Protein AF-0000000079775066 (afdb_homodimer)

Foldseek 3Di:
DPDDDQDADADDDDDDDDDDPDPPVVDPPPPWDKFWDDAQADPVVVVVLVVQLVVLVVPDDDQSSSQVSSQVVCCVPPNHAKGKGKDQDDDDDDDADRHFWTWMDTVRMIMTIGGHDD/DPDDDQDFDDDDDDDDDYDDDDPPVVPPPPPWDKFWDDAQADPVVVVVLVVQLVVLVVPDDDQRSSQVSSQVVCCVPPNHAKGKGKDQDDDDDDDADRHFWTWMDTVRMIMTIGGHDD

Organism: Hymenolepis diminuta (NCBI:txid6216)

Nearest PDB structures (foldseek):
  7y8w-assembly1_B  TM=9.932E-01  e=4.288E-12  Caenorhabditis elegans
  4d07-assembly1_A-2  TM=9.871E-01  e=5.205E-12  Homo sapiens
  8glv-assembly1_AQ  TM=9.872E-01  e=1.775E-11  Chlamydomonas reinhardtii
  3rjs-assembly1_A-2  TM=9.670E-01  e=1.893E-11  Toxoplasma gondii
  7n9f-assembly1_s  TM=9.793E-01  e=5.318E-11  Saccharomyces cerevisiae

pLDDT: mean 80.39, std 27.41, range [22.17, 98.94]

Secondary structure (DSSP, 8-state):
------------------------S--------EEEEEEES-HHHHHHHHHHHHHHHHH-SSHHHHHHHHHHHHHHHH-S-EEEEEEEEEEEE----TTSEEEEEETTEEEEEEE---/--------------------------S------EEEEEEES-HHHHHHHHHHHHHHHHH-SSHHHHHHHHHHHHHHHH-S-EEEEEEEEEEEE----TTSEEEEEETTEEEEEEE---

Structure (mmCIF, N/CA/C/O backbone):
data_AF-0000000079775066-model_v1
#
loop_
_entity.id
_entity.type
_entity.pdbx_description
1 polymer 'Dynein light chain'
#
loop_
_atom_site.group_PDB
_atom_site.id
_atom_site.type_symbol
_atom_site.label_atom_id
_atom_site.label_alt_id
_atom_site.label_comp_id
_atom_site.label_asym_id
_atom_site.label_entity_id
_atom_site.label_seq_id
_atom_site.pdbx_PDB_ins_code
_atom_site.Cartn_x
_atom_site.Cartn_y
_atom_site.Cartn_z
_atom_site.occupancy
_atom_site.B_iso_or_equiv
_atom_site.auth_seq_id
_atom_site.auth_comp_id
_atom_site.auth_asym_id
_atom_site.auth_atom_id
_atom_site.pdbx_PDB_model_num
ATOM 1 N N . MET A 1 1 ? -14.477 -10.008 -17.922 1 24.36 1 MET A N 1
ATOM 2 C CA . MET A 1 1 ? -13.18 -9.531 -18.375 1 24.36 1 MET A CA 1
ATOM 3 C C . MET A 1 1 ? -12.758 -8.281 -17.609 1 24.36 1 MET A C 1
ATOM 5 O O . MET A 1 1 ? -13.273 -7.191 -17.875 1 24.36 1 MET A O 1
ATOM 9 N N . ASN A 1 2 ? -12.523 -8.375 -16.172 1 29.12 2 ASN A N 1
ATOM 10 C CA . ASN A 1 2 ? -12.422 -7.371 -15.125 1 29.12 2 ASN A CA 1
ATOM 11 C C . ASN A 1 2 ? -11.195 -6.484 -15.312 1 29.12 2 ASN A C 1
ATOM 13 O O . ASN A 1 2 ? -10.062 -6.969 -15.266 1 29.12 2 ASN A O 1
ATOM 17 N N . GLU A 1 3 ? -11.336 -5.27 -16.062 1 32.34 3 GLU A N 1
ATOM 18 C CA . GLU A 1 3 ? -10.305 -4.336 -16.5 1 32.34 3 GLU A CA 1
ATOM 19 C C . GLU A 1 3 ? -9.633 -3.652 -15.32 1 32.34 3 GLU A C 1
ATOM 21 O O . GLU A 1 3 ? -10.289 -2.998 -14.516 1 32.34 3 GLU A O 1
ATOM 26 N N . HIS A 1 4 ? -8.617 -4.273 -14.883 1 34.25 4 HIS A N 1
ATOM 27 C CA . HIS A 1 4 ? -7.781 -3.709 -13.828 1 34.25 4 HIS A CA 1
ATOM 28 C C . HIS A 1 4 ? -7.152 -2.389 -14.266 1 34.25 4 HIS A C 1
ATOM 30 O O . HIS A 1 4 ? -6.578 -2.301 -15.352 1 34.25 4 HIS A O 1
ATOM 36 N N . ARG A 1 5 ? -7.75 -1.229 -13.766 1 35.78 5 ARG A N 1
ATOM 37 C CA . ARG A 1 5 ? -7.289 0.092 -14.18 1 35.78 5 ARG A CA 1
ATOM 38 C C . ARG A 1 5 ? -6.051 0.51 -13.398 1 35.78 5 ARG A C 1
ATOM 40 O O . ARG A 1 5 ? -6.047 0.477 -12.164 1 35.78 5 ARG A O 1
ATOM 47 N N . SER A 1 6 ? -4.93 0.535 -14.141 1 36.06 6 SER A N 1
ATOM 48 C CA . SER A 1 6 ? -3.662 0.986 -13.578 1 36.06 6 SER A CA 1
ATOM 49 C C . SER A 1 6 ? -3.619 2.506 -13.469 1 36.06 6 SER A C 1
ATOM 51 O O . SER A 1 6 ? -4.039 3.215 -14.383 1 36.06 6 SER A O 1
ATOM 53 N N . VAL A 1 7 ? -3.789 3.182 -12.352 1 35.03 7 VAL A N 1
ATOM 54 C CA . VAL A 1 7 ? -3.795 4.637 -12.234 1 35.03 7 VAL A CA 1
ATOM 55 C C . VAL A 1 7 ? -2.404 5.129 -11.836 1 35.03 7 VAL A C 1
ATOM 57 O O . VAL A 1 7 ? -1.812 4.629 -10.875 1 35.03 7 VAL A O 1
ATOM 60 N N . SER A 1 8 ? -1.737 5.848 -12.93 1 26.2 8 SER A N 1
ATOM 61 C CA . SER A 1 8 ? -0.417 6.438 -12.727 1 26.2 8 SER A CA 1
ATOM 62 C C . SER A 1 8 ? -0.52 7.91 -12.344 1 26.2 8 SER A C 1
ATOM 64 O O . SER A 1 8 ? -1.351 8.641 -12.891 1 26.2 8 SER A O 1
ATOM 66 N N . VAL A 1 9 ? -0.081 8.578 -11.289 1 30.11 9 VAL A N 1
ATOM 67 C CA . VAL A 1 9 ? -0.136 9.992 -10.953 1 30.11 9 VAL A CA 1
ATOM 68 C C . VAL A 1 9 ? 1.242 10.625 -11.141 1 30.11 9 VAL A C 1
ATOM 70 O O . VAL A 1 9 ? 2.217 10.195 -10.516 1 30.11 9 VAL A O 1
ATOM 73 N N . GLY A 1 10 ? 1.743 11.43 -12.641 1 22.8 10 GLY A N 1
ATOM 74 C CA . GLY A 1 10 ? 3.084 11.844 -13.023 1 22.8 10 GLY A CA 1
ATOM 75 C C . GLY A 1 10 ? 3.332 13.328 -12.82 1 22.8 10 GLY A C 1
ATOM 76 O O . GLY A 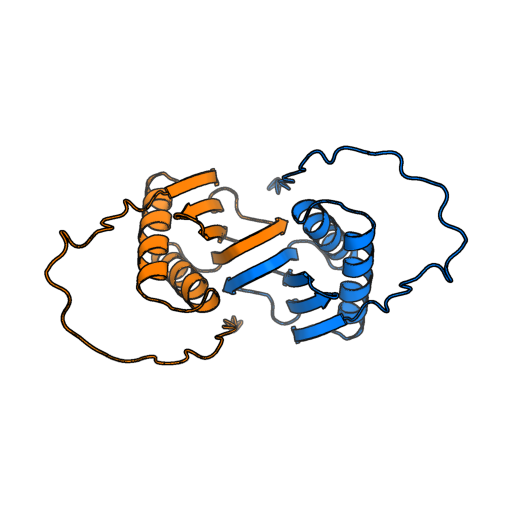1 10 ? 2.559 14.156 -13.297 1 22.8 10 GLY A O 1
ATOM 77 N N . SER A 1 11 ? 4.203 14.016 -11.906 1 23.97 11 SER A N 1
ATOM 78 C CA . SER A 1 11 ? 4.5 15.43 -11.734 1 23.97 11 SER A CA 1
ATOM 79 C C . SER A 1 11 ? 5.633 15.883 -12.648 1 23.97 11 SER A C 1
ATOM 81 O O . SER A 1 11 ? 6.488 15.078 -13.023 1 23.97 11 SER A O 1
ATOM 83 N N . HIS A 1 12 ? 5.559 17.156 -13.336 1 24.98 12 HIS A N 1
ATOM 84 C CA . HIS A 1 12 ? 6.289 17.766 -14.438 1 24.98 12 HIS A CA 1
ATOM 85 C C . HIS A 1 12 ? 7.574 18.422 -13.953 1 24.98 12 HIS A C 1
ATOM 87 O O . HIS A 1 12 ? 7.535 19.344 -13.133 1 24.98 12 HIS A O 1
ATOM 93 N N . GLU A 1 13 ? 8.836 17.781 -14.039 1 26.48 13 GLU A N 1
ATOM 94 C CA . GLU A 1 13 ? 10.062 18.375 -13.516 1 26.48 13 GLU A CA 1
ATOM 95 C C . GLU A 1 13 ? 10.758 19.219 -14.57 1 26.48 13 GLU A C 1
ATOM 97 O O . GLU A 1 13 ? 10.867 18.812 -15.734 1 26.48 13 GLU A O 1
ATOM 102 N N . HIS A 1 14 ? 11.109 20.5 -14.32 1 28.86 14 HIS A N 1
ATOM 103 C CA . HIS A 1 14 ? 11.75 21.594 -15.039 1 28.86 14 HIS A CA 1
AT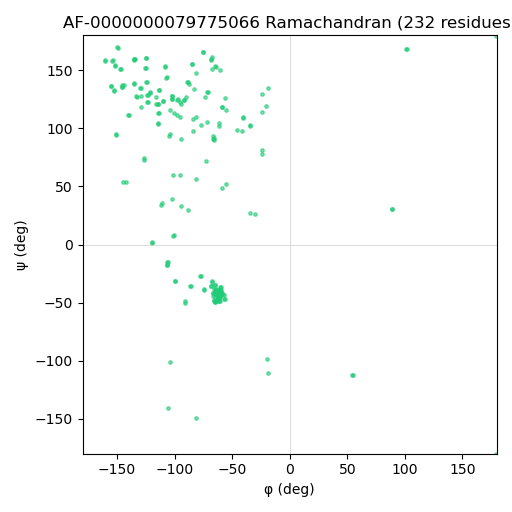OM 104 C C . HIS A 1 14 ? 13.25 21.359 -15.195 1 28.86 14 HIS A C 1
ATOM 106 O O . HIS A 1 14 ? 13.93 21 -14.227 1 28.86 14 HIS A O 1
ATOM 112 N N . THR A 1 15 ? 13.938 21.422 -16.547 1 26.91 15 THR A N 1
ATOM 113 C CA . THR A 1 15 ? 15.188 20.859 -17.047 1 26.91 15 THR A CA 1
ATOM 114 C C . THR A 1 15 ? 16.312 21.875 -16.938 1 26.91 15 THR A C 1
ATOM 116 O O . THR A 1 15 ? 16.406 22.812 -17.75 1 26.91 15 THR A O 1
ATOM 119 N N . GLU A 1 16 ? 16.797 22.469 -15.883 1 30.7 16 GLU A N 1
ATOM 120 C CA . GLU A 1 16 ? 17.828 23.516 -16 1 30.7 16 GLU A CA 1
ATOM 121 C C . GLU A 1 16 ? 19.172 22.922 -16.406 1 30.7 16 GLU A C 1
ATOM 123 O O . GLU A 1 16 ? 19.516 21.812 -15.992 1 30.7 16 GLU A O 1
ATOM 128 N N . GLY A 1 17 ? 20 23.422 -17.469 1 29.56 17 GLY A N 1
ATOM 129 C CA . GLY A 1 17 ? 21.125 22.969 -18.281 1 29.56 17 GLY A CA 1
ATOM 130 C C . GLY A 1 17 ? 22.469 23.125 -17.578 1 29.56 17 GLY A C 1
ATOM 131 O O . GLY A 1 17 ? 23.312 23.906 -18.016 1 29.56 17 GLY A O 1
ATOM 132 N N . SER A 1 18 ? 22.922 22.672 -16.422 1 32.59 18 SER A N 1
ATOM 133 C CA . SER A 1 18 ? 24.125 23.094 -15.703 1 32.59 18 SER A CA 1
ATOM 134 C C . SER A 1 18 ? 25.375 22.688 -16.453 1 32.59 18 SER A C 1
ATOM 136 O O . SER A 1 18 ? 25.359 21.75 -17.25 1 32.59 18 SER A O 1
ATOM 138 N N . ARG A 1 19 ? 26.719 23.406 -16.094 1 38.06 19 ARG A N 1
ATOM 139 C CA . ARG A 1 19 ? 28.109 23.734 -16.391 1 38.06 19 ARG A CA 1
ATOM 140 C C . ARG A 1 19 ? 28.953 22.453 -16.453 1 38.06 19 ARG A C 1
ATOM 142 O O . ARG A 1 19 ? 28.656 21.469 -15.797 1 38.06 19 ARG A O 1
ATOM 149 N N . PRO A 1 20 ? 30.078 22.406 -17.281 1 37.09 20 PRO A N 1
ATOM 150 C CA . PRO A 1 20 ? 30.797 21.156 -17.594 1 37.09 20 PRO A CA 1
ATOM 151 C C . PRO A 1 20 ? 31.594 20.641 -16.406 1 37.09 20 PRO A C 1
ATOM 153 O O . PRO A 1 20 ? 32.469 21.344 -15.875 1 37.09 20 PRO A O 1
ATOM 156 N N . ILE A 1 21 ? 31.297 20.078 -15.242 1 37.75 21 ILE A N 1
ATOM 157 C CA . ILE A 1 21 ? 32.125 19.719 -14.102 1 37.75 21 ILE A CA 1
ATOM 158 C C . ILE A 1 21 ? 33.281 18.797 -14.555 1 37.75 21 ILE A C 1
ATOM 160 O O . ILE A 1 21 ? 33.125 18.094 -15.555 1 37.75 21 ILE A O 1
ATOM 164 N N . LEU A 1 22 ? 34.75 19.203 -14.469 1 44.88 22 LEU A N 1
ATOM 165 C CA . LEU A 1 22 ? 35.969 18.391 -14.406 1 44.88 22 LEU A CA 1
ATOM 166 C C . LEU A 1 22 ? 35.656 16.969 -13.977 1 44.88 22 LEU A C 1
ATOM 168 O O . LEU A 1 22 ? 34.719 16.75 -13.195 1 44.88 22 LEU A O 1
ATOM 172 N N . PRO A 1 23 ? 36.219 16.047 -14.641 1 37.97 23 PRO A N 1
ATOM 173 C CA . PRO A 1 23 ? 35.625 14.766 -14.227 1 37.97 23 PRO A CA 1
ATOM 174 C C . PRO A 1 23 ? 35.781 14.5 -12.727 1 37.97 23 PRO A C 1
ATOM 176 O O . PRO A 1 23 ? 36.906 14.484 -12.211 1 37.97 23 PRO A O 1
ATOM 179 N N . ILE A 1 24 ? 35.5 15.367 -11.703 1 42.25 24 ILE A N 1
ATOM 180 C CA . ILE A 1 24 ? 35.625 14.906 -10.32 1 42.25 24 ILE A CA 1
ATOM 181 C C . ILE A 1 24 ? 35.562 13.383 -10.281 1 42.25 24 ILE A C 1
ATOM 183 O O . ILE A 1 24 ? 34.906 12.758 -11.102 1 42.25 24 ILE A O 1
ATOM 187 N N . PRO A 1 25 ? 36.719 12.641 -9.758 1 43 25 PRO A N 1
ATOM 188 C CA . PRO A 1 25 ? 36.219 11.266 -9.758 1 43 25 PRO A CA 1
ATOM 189 C C . PRO A 1 25 ? 34.688 11.18 -9.695 1 43 25 PRO A C 1
ATOM 191 O O . PRO A 1 25 ? 34.062 11.93 -8.945 1 43 25 PRO A O 1
ATOM 194 N N . GLY A 1 26 ? 34.156 11.32 -10.672 1 39.44 26 GLY A N 1
ATOM 195 C CA . GLY A 1 26 ? 32.719 11.648 -10.625 1 39.44 26 GLY 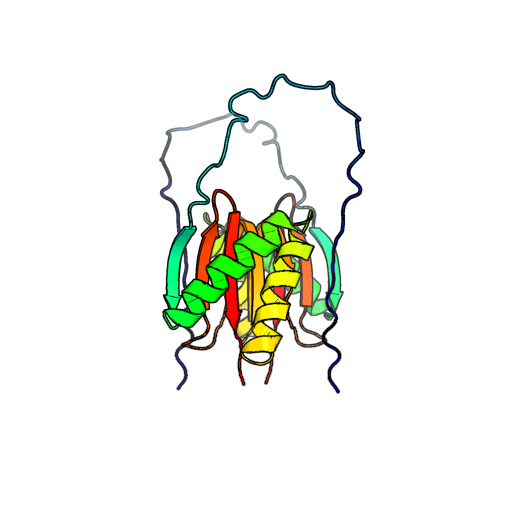A CA 1
ATOM 196 C C . GLY A 1 26 ? 32 10.977 -9.477 1 39.44 26 GLY A C 1
ATOM 197 O O . GLY A 1 26 ? 32.312 9.836 -9.125 1 39.44 26 GLY A O 1
ATOM 198 N N . PRO A 1 27 ? 31.75 11.672 -8.484 1 43.16 27 PRO A N 1
ATOM 199 C CA . PRO A 1 27 ? 31.484 11.062 -7.176 1 43.16 27 PRO A CA 1
ATOM 200 C C . PRO A 1 27 ? 31.109 9.586 -7.281 1 43.16 27 PRO A C 1
ATOM 202 O O . PRO A 1 27 ? 31.766 8.734 -6.684 1 43.16 27 PRO A O 1
ATOM 205 N N . GLU A 1 28 ? 29.656 9.125 -6.957 1 42.81 28 GLU A N 1
ATOM 206 C CA . GLU A 1 28 ? 28.812 8.289 -6.109 1 42.81 28 GLU A CA 1
ATOM 207 C C . GLU A 1 28 ? 28.531 6.938 -6.766 1 42.81 28 GLU A C 1
ATOM 209 O O . GLU A 1 28 ? 27.672 6.828 -7.633 1 42.81 28 GLU A O 1
ATOM 214 N N . ASP A 1 29 ? 29.234 6.434 -7.406 1 48.5 29 ASP A N 1
ATOM 215 C CA . ASP A 1 29 ? 28.922 5.016 -7.582 1 48.5 29 ASP A CA 1
ATOM 216 C C . ASP A 1 29 ? 28.234 4.449 -6.344 1 48.5 29 ASP A C 1
ATOM 218 O O . ASP A 1 29 ? 28.875 3.795 -5.516 1 48.5 29 ASP A O 1
ATOM 222 N N . ARG A 1 30 ? 27.609 5.23 -5.641 1 58.25 30 ARG A N 1
ATOM 223 C CA . ARG A 1 30 ? 26.984 4.859 -4.371 1 58.25 30 ARG A CA 1
ATOM 224 C C . ARG A 1 30 ? 26.312 3.5 -4.465 1 58.25 30 ARG A C 1
ATOM 226 O O . ARG A 1 30 ? 25.484 3.271 -5.363 1 58.25 30 ARG A O 1
ATOM 233 N N . GLU A 1 31 ? 27 2.502 -4.016 1 81.06 31 GLU A N 1
ATOM 234 C CA . GLU A 1 31 ? 26.422 1.166 -3.881 1 81.06 31 GLU A CA 1
ATOM 235 C C . GLU A 1 31 ? 25 1.229 -3.342 1 81.06 31 GLU A C 1
ATOM 237 O O . GLU A 1 31 ? 24.75 1.838 -2.299 1 81.06 31 GLU A O 1
ATOM 242 N N . ILE A 1 32 ? 24.188 0.894 -4.316 1 86.94 32 ILE A N 1
ATOM 243 C CA . ILE A 1 32 ? 22.797 0.781 -3.9 1 86.94 32 ILE A CA 1
ATOM 244 C C . ILE A 1 32 ? 22.672 -0.259 -2.789 1 86.94 32 ILE A C 1
ATOM 246 O O . ILE A 1 32 ? 23.188 -1.377 -2.918 1 86.94 32 ILE A O 1
ATOM 250 N N . ARG A 1 33 ? 22.234 0.189 -1.661 1 93.81 33 ARG A N 1
ATOM 251 C CA . ARG A 1 33 ? 22.016 -0.73 -0.547 1 93.81 33 ARG A CA 1
ATOM 252 C C . ARG A 1 33 ? 20.578 -1.258 -0.536 1 93.81 33 ARG A C 1
ATOM 254 O O . ARG A 1 33 ? 19.625 -0.481 -0.614 1 93.81 33 ARG A O 1
ATOM 261 N N . VAL A 1 34 ? 20.484 -2.619 -0.549 1 95.5 34 VAL A N 1
ATOM 262 C CA . VAL A 1 34 ? 19.188 -3.275 -0.44 1 95.5 34 VAL A CA 1
ATOM 263 C C . VAL A 1 34 ? 19.078 -3.967 0.916 1 95.5 34 VAL A C 1
ATOM 265 O O . VAL A 1 34 ? 19.953 -4.73 1.308 1 95.5 34 VAL A O 1
ATOM 268 N N . THR A 1 35 ? 18.047 -3.641 1.699 1 97.31 35 THR A N 1
ATOM 269 C CA . THR A 1 35 ? 17.797 -4.25 3 1 97.31 35 THR A CA 1
ATOM 270 C C . THR A 1 35 ? 16.391 -4.867 3.049 1 97.31 35 THR A C 1
ATOM 272 O O . THR A 1 35 ? 15.398 -4.188 2.781 1 97.31 35 THR A O 1
ATOM 275 N N . VAL A 1 36 ? 16.328 -6.098 3.441 1 97 36 VAL A N 1
ATOM 276 C CA . VAL A 1 36 ? 15.047 -6.785 3.543 1 97 36 VAL A CA 1
ATOM 277 C C . VAL A 1 36 ? 14.547 -6.746 4.988 1 97 36 VAL A C 1
ATOM 279 O O . VAL A 1 36 ? 15.273 -7.125 5.91 1 97 36 VAL A O 1
ATOM 282 N N . LYS A 1 37 ? 13.375 -6.258 5.164 1 96.25 37 LYS A N 1
ATOM 283 C CA . LYS A 1 37 ? 12.789 -6.176 6.5 1 96.25 37 LYS A CA 1
ATOM 284 C C . LYS A 1 37 ? 11.977 -7.43 6.824 1 96.25 37 LYS A C 1
ATOM 286 O O . LYS A 1 37 ? 12.07 -7.965 7.93 1 96.25 37 LYS A O 1
ATOM 291 N N . CYS A 1 38 ? 11.086 -7.828 5.938 1 92.75 38 CYS A N 1
ATOM 292 C CA . CYS A 1 38 ? 10.242 -9.008 6.074 1 92.75 38 CYS A CA 1
ATOM 293 C C . CYS A 1 38 ? 10.023 -9.68 4.727 1 92.75 38 CYS A C 1
ATOM 295 O O . CYS A 1 38 ? 9.828 -9.008 3.713 1 92.75 38 CYS A O 1
ATOM 297 N N . VAL A 1 39 ? 10.117 -11.086 4.824 1 94.62 39 VAL A N 1
ATOM 298 C CA . VAL A 1 39 ? 10.031 -11.742 3.523 1 94.62 39 VAL A CA 1
ATOM 299 C C . VAL A 1 39 ? 9.461 -13.148 3.689 1 94.62 39 VAL A C 1
ATOM 301 O O . VAL A 1 39 ? 9.781 -13.844 4.66 1 94.62 39 VAL A O 1
ATOM 304 N N . ARG A 1 40 ? 8.461 -13.445 2.803 1 95.06 40 ARG A N 1
ATOM 305 C CA . ARG A 1 40 ? 8 -14.797 2.502 1 95.06 40 ARG A CA 1
ATOM 306 C C . ARG A 1 40 ? 8.023 -15.062 1.001 1 95.06 40 ARG A C 1
ATOM 308 O O . ARG A 1 40 ? 6.977 -15.062 0.348 1 95.06 40 ARG A O 1
ATOM 315 N N . MET A 1 41 ? 9.211 -15.219 0.498 1 95.5 41 MET A N 1
ATOM 316 C CA . MET A 1 41 ? 9.453 -15.43 -0.927 1 95.5 41 MET A CA 1
ATOM 317 C C . MET A 1 41 ? 10.742 -16.203 -1.149 1 95.5 41 MET A C 1
ATOM 319 O O . MET A 1 41 ? 11.594 -16.281 -0.259 1 95.5 41 MET A O 1
ATOM 323 N N . SER A 1 42 ? 10.898 -16.859 -2.318 1 96.06 42 SER A N 1
ATOM 324 C CA . SER A 1 42 ? 12.125 -17.578 -2.658 1 96.06 42 SER A CA 1
ATOM 325 C C . SER A 1 42 ? 13.281 -16.609 -2.875 1 96.06 42 SER A C 1
ATOM 327 O O . SER A 1 42 ? 13.07 -15.438 -3.162 1 96.06 42 SER A O 1
ATOM 329 N N . GLU A 1 43 ? 14.516 -17.188 -2.754 1 96.06 43 GLU A N 1
ATOM 330 C CA . GLU A 1 43 ? 15.719 -16.375 -2.969 1 96.06 43 GLU A CA 1
ATOM 331 C C . GLU A 1 43 ? 15.742 -15.797 -4.383 1 96.06 43 GLU A C 1
ATOM 333 O O . GLU A 1 43 ? 16.203 -14.672 -4.59 1 96.06 43 GLU A O 1
ATOM 338 N N . GLU A 1 44 ? 15.328 -16.562 -5.258 1 96.88 44 GLU A N 1
ATOM 339 C CA . GLU A 1 44 ? 15.273 -16.094 -6.637 1 96.88 44 GLU A CA 1
ATOM 340 C C . GLU A 1 44 ? 14.328 -14.906 -6.777 1 96.88 44 GLU A C 1
ATOM 342 O O . GLU A 1 44 ? 14.664 -13.922 -7.441 1 96.88 44 GLU A O 1
ATOM 347 N N . MET A 1 45 ? 13.18 -15 -6.184 1 97.25 45 MET A N 1
ATOM 348 C CA . MET A 1 45 ? 12.188 -13.93 -6.246 1 97.25 45 MET A CA 1
ATOM 349 C C . MET A 1 45 ? 12.695 -12.672 -5.539 1 97.25 45 MET A C 1
ATOM 351 O O . MET A 1 45 ? 12.445 -11.555 -5.988 1 97.25 45 MET A O 1
ATOM 355 N N . ILE A 1 46 ? 13.438 -12.875 -4.488 1 97.81 46 ILE A N 1
ATOM 356 C CA . ILE A 1 46 ? 14.008 -11.766 -3.736 1 97.81 46 ILE A CA 1
ATOM 357 C C . ILE A 1 46 ? 15.008 -11.008 -4.613 1 97.81 46 ILE A C 1
ATOM 359 O O . ILE A 1 46 ? 14.953 -9.773 -4.695 1 97.81 46 ILE A O 1
ATOM 363 N N . SER A 1 47 ? 15.867 -11.742 -5.234 1 97.62 47 SER A N 1
ATOM 364 C CA . SER A 1 47 ? 16.859 -11.133 -6.117 1 97.62 47 SER A CA 1
ATOM 365 C C . SER A 1 47 ? 16.188 -10.367 -7.254 1 97.62 47 SER A C 1
ATOM 367 O O . SER A 1 47 ? 16.609 -9.266 -7.598 1 97.62 47 SER A O 1
ATOM 369 N N . TYR A 1 48 ? 15.141 -11 -7.75 1 98.31 48 TYR A N 1
ATOM 370 C CA . TYR A 1 48 ? 14.398 -10.352 -8.828 1 98.31 48 TYR A CA 1
ATOM 371 C C . TYR 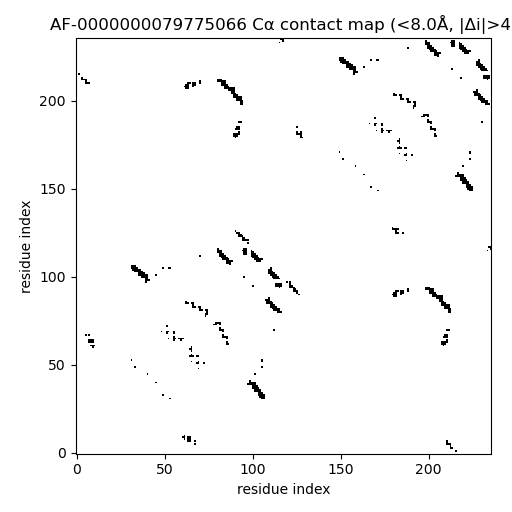A 1 48 ? 13.742 -9.07 -8.344 1 98.31 48 TYR A C 1
ATOM 373 O O . TYR A 1 48 ? 13.734 -8.062 -9.055 1 98.31 48 TYR A O 1
ATOM 381 N N . ALA A 1 49 ? 13.148 -9.062 -7.133 1 98.69 49 ALA A N 1
ATOM 382 C CA . ALA A 1 49 ? 12.531 -7.871 -6.551 1 98.69 49 ALA A CA 1
ATOM 383 C C . ALA A 1 49 ? 13.547 -6.746 -6.391 1 98.69 49 ALA A C 1
ATOM 385 O O . ALA A 1 49 ? 13.266 -5.594 -6.734 1 98.69 49 ALA A O 1
ATOM 386 N N . ALA A 1 50 ? 14.719 -7.078 -5.934 1 98.31 50 ALA A N 1
ATOM 387 C CA . ALA A 1 50 ? 15.773 -6.094 -5.703 1 98.31 50 ALA A CA 1
ATOM 388 C C . ALA A 1 50 ? 16.234 -5.461 -7.012 1 98.31 50 ALA A C 1
ATOM 390 O O . ALA A 1 50 ? 16.297 -4.238 -7.129 1 98.31 50 ALA A O 1
ATOM 391 N N . VAL A 1 51 ? 16.469 -6.297 -7.953 1 98 51 VAL A N 1
ATOM 392 C CA . VAL A 1 51 ? 16.984 -5.82 -9.234 1 98 51 VAL A CA 1
ATOM 393 C C . VAL A 1 51 ? 15.922 -4.973 -9.93 1 98 51 VAL A C 1
ATOM 395 O O . VAL A 1 51 ? 16.219 -3.91 -10.477 1 98 51 VAL A O 1
ATOM 398 N N . THR A 1 52 ? 14.711 -5.449 -9.914 1 98.56 52 THR A N 1
ATOM 399 C CA . THR A 1 52 ? 13.617 -4.738 -10.562 1 98.56 52 THR A CA 1
ATOM 400 C C . THR A 1 52 ? 13.375 -3.393 -9.891 1 98.56 52 THR A C 1
ATOM 402 O O . THR A 1 52 ? 13.109 -2.395 -10.562 1 98.56 52 THR A O 1
ATOM 405 N N . ALA A 1 53 ? 13.438 -3.354 -8.586 1 98.75 53 ALA A N 1
ATOM 406 C CA . ALA A 1 53 ? 13.258 -2.109 -7.844 1 98.75 53 ALA A CA 1
ATOM 407 C C . ALA A 1 53 ? 14.359 -1.104 -8.18 1 98.75 53 ALA A C 1
ATOM 409 O O . ALA A 1 53 ? 14.086 0.082 -8.375 1 98.75 53 ALA A O 1
ATOM 410 N N . GLU A 1 54 ? 15.57 -1.571 -8.266 1 98.12 54 GLU A N 1
ATOM 411 C CA . GLU A 1 54 ? 16.688 -0.699 -8.625 1 98.12 54 GLU A CA 1
ATOM 412 C C . GLU A 1 54 ? 16.5 -0.115 -10.023 1 98.12 54 GLU A C 1
ATOM 414 O O . GLU A 1 54 ? 16.719 1.078 -10.234 1 98.12 54 GLU A O 1
ATOM 419 N N . GLN A 1 55 ? 16.125 -1.003 -10.891 1 98.31 55 GLN A N 1
ATOM 420 C CA . GLN A 1 55 ? 15.844 -0.56 -12.258 1 98.31 55 GLN A CA 1
ATOM 421 C C . GLN A 1 55 ? 14.719 0.467 -12.289 1 98.31 55 GLN A C 1
ATOM 423 O O . GLN A 1 55 ? 14.805 1.473 -12.992 1 98.31 55 GLN A O 1
ATOM 428 N N . ALA A 1 56 ? 13.68 0.2 -11.562 1 98.69 56 ALA A N 1
ATOM 429 C CA . ALA A 1 56 ? 12.516 1.084 -11.531 1 98.69 56 ALA A CA 1
ATOM 430 C C . ALA A 1 56 ? 12.898 2.479 -11.047 1 98.69 56 ALA A C 1
ATOM 432 O O . ALA A 1 56 ? 12.445 3.482 -11.602 1 98.69 56 ALA A O 1
ATOM 433 N N . LEU A 1 57 ? 13.727 2.529 -10.016 1 97.75 57 LEU A N 1
ATOM 434 C CA . LEU A 1 57 ? 14.133 3.805 -9.438 1 97.75 57 LEU A CA 1
ATOM 435 C C . LEU A 1 57 ? 15 4.59 -10.414 1 97.75 57 LEU A C 1
ATOM 437 O O . LEU A 1 57 ? 14.961 5.824 -10.43 1 97.75 57 LEU A O 1
ATOM 441 N N . LYS A 1 58 ? 15.766 3.883 -11.227 1 96.31 58 LYS A N 1
ATOM 442 C CA . LYS A 1 58 ? 16.656 4.52 -12.188 1 96.31 58 LYS A CA 1
ATOM 443 C C . LYS A 1 58 ? 15.883 5.039 -13.398 1 96.31 58 LYS A C 1
ATOM 445 O O . LYS A 1 58 ? 16.25 6.066 -13.977 1 96.31 58 LYS A O 1
ATOM 450 N N . GLN A 1 59 ? 14.805 4.414 -13.664 1 97.94 59 GLN A N 1
ATOM 451 C CA . GLN A 1 59 ? 14.164 4.641 -14.953 1 97.94 59 GLN A CA 1
ATOM 452 C C . GLN A 1 59 ? 12.914 5.5 -14.805 1 97.94 59 GLN A C 1
ATOM 454 O O . GLN A 1 59 ? 12.367 6 -15.797 1 97.94 59 GLN A O 1
ATOM 459 N N . ASN A 1 60 ? 12.391 5.672 -13.617 1 97.94 60 ASN A N 1
ATOM 460 C CA . ASN A 1 60 ? 11.117 6.359 -13.438 1 97.94 60 ASN A CA 1
ATOM 461 C C . ASN A 1 60 ? 11.242 7.523 -12.461 1 97.94 60 ASN A C 1
ATOM 463 O O . ASN A 1 60 ? 12 7.445 -11.484 1 97.94 60 ASN A O 1
ATOM 467 N N . ALA A 1 61 ? 10.383 8.516 -12.656 1 96.19 61 ALA A N 1
ATOM 468 C CA . ALA A 1 61 ? 10.516 9.758 -11.898 1 96.19 61 ALA A CA 1
ATOM 469 C C . ALA A 1 61 ? 9.539 9.789 -10.727 1 96.19 61 ALA A C 1
ATOM 471 O O . ALA A 1 61 ? 9.766 10.492 -9.734 1 96.19 61 ALA A O 1
ATOM 472 N N . THR A 1 62 ? 8.43 9.188 -10.852 1 97.69 62 THR A N 1
ATOM 473 C CA . THR A 1 62 ? 7.426 9.266 -9.797 1 97.69 62 THR A CA 1
ATOM 474 C C . THR A 1 62 ? 7.305 7.934 -9.062 1 97.69 62 THR A C 1
ATOM 476 O O . THR A 1 62 ? 7.562 6.875 -9.641 1 97.69 62 THR A O 1
ATOM 479 N N . ARG A 1 63 ? 6.891 8.008 -7.84 1 98 63 ARG A N 1
ATOM 480 C CA . ARG A 1 63 ? 6.688 6.812 -7.027 1 98 63 ARG A CA 1
ATOM 481 C C . ARG A 1 63 ? 5.645 5.895 -7.66 1 98 63 ARG A C 1
ATOM 483 O O . ARG A 1 63 ? 5.793 4.672 -7.637 1 98 63 ARG A O 1
ATOM 490 N N . LYS A 1 64 ? 4.688 6.477 -8.219 1 98.12 64 LYS A N 1
ATOM 491 C CA . LYS A 1 64 ? 3.654 5.695 -8.891 1 98.12 64 LYS A CA 1
ATOM 492 C C . LYS A 1 64 ? 4.238 4.898 -10.055 1 98.12 64 LYS A C 1
ATOM 494 O O . LYS A 1 64 ? 3.932 3.717 -10.219 1 98.12 64 LYS A O 1
ATOM 499 N N . ASP A 1 65 ? 5.031 5.473 -10.836 1 98.69 65 ASP A N 1
ATOM 500 C CA . ASP A 1 65 ? 5.625 4.801 -11.984 1 98.69 65 ASP A CA 1
ATOM 501 C C . ASP A 1 65 ? 6.617 3.727 -11.539 1 98.69 65 ASP A C 1
ATOM 503 O O . ASP A 1 65 ? 6.738 2.684 -12.188 1 98.69 65 ASP A O 1
ATOM 507 N N . VAL A 1 66 ? 7.289 4.02 -10.484 1 98.81 66 VAL A N 1
ATOM 508 C CA . VAL A 1 66 ? 8.195 3.027 -9.922 1 98.81 66 VAL A CA 1
ATOM 509 C C . VAL A 1 66 ? 7.398 1.802 -9.469 1 98.81 66 VAL A C 1
ATOM 511 O O . VAL A 1 66 ? 7.734 0.672 -9.836 1 98.81 66 VAL A O 1
ATOM 514 N N . ALA A 1 67 ? 6.355 2.047 -8.758 1 98.94 67 ALA A N 1
ATOM 515 C CA . ALA A 1 67 ? 5.496 0.956 -8.305 1 98.94 67 ALA A CA 1
ATOM 516 C C . ALA A 1 67 ? 4.914 0.186 -9.484 1 98.94 67 ALA A C 1
ATOM 518 O O . ALA A 1 67 ? 4.859 -1.046 -9.469 1 98.94 67 ALA A O 1
ATOM 519 N N . ALA A 1 68 ? 4.559 0.908 -10.508 1 98.88 68 ALA A N 1
ATOM 520 C CA . ALA A 1 68 ? 3.975 0.289 -11.695 1 98.88 68 ALA A CA 1
ATOM 521 C C . ALA A 1 68 ? 4.977 -0.632 -12.383 1 98.88 68 ALA A C 1
ATOM 523 O O . ALA A 1 68 ? 4.633 -1.747 -12.781 1 98.88 68 ALA A O 1
ATOM 524 N N . PHE A 1 69 ? 6.125 -0.18 -12.461 1 98.88 69 PHE A N 1
ATOM 525 C CA . PHE A 1 69 ? 7.172 -0.944 -13.133 1 98.88 69 PHE A CA 1
ATOM 526 C C . PHE A 1 69 ? 7.406 -2.271 -12.422 1 98.88 69 PHE A C 1
ATOM 528 O O . PHE A 1 69 ? 7.406 -3.33 -13.055 1 98.88 69 PHE A O 1
ATOM 535 N N . VAL A 1 70 ? 7.543 -2.18 -11.109 1 98.88 70 VAL A N 1
ATOM 536 C CA . VAL A 1 70 ? 7.812 -3.379 -10.32 1 98.88 70 VAL A CA 1
ATOM 537 C C . VAL A 1 70 ? 6.621 -4.328 -10.406 1 98.88 70 VAL A C 1
ATOM 539 O O . VAL A 1 70 ? 6.785 -5.523 -10.664 1 98.88 70 VAL A O 1
ATOM 542 N N . LYS A 1 71 ? 5.492 -3.795 -10.18 1 98.69 71 LYS A N 1
ATOM 543 C CA . LYS A 1 71 ? 4.273 -4.598 -10.195 1 98.69 71 LYS A CA 1
ATOM 544 C C . LYS A 1 71 ? 4.105 -5.312 -11.531 1 98.69 71 LYS A C 1
ATOM 546 O O . LYS A 1 71 ? 3.795 -6.508 -11.57 1 98.69 71 LYS A O 1
ATOM 551 N N . LYS A 1 72 ? 4.266 -4.664 -12.641 1 98.56 72 LYS A N 1
ATOM 552 C CA . LYS A 1 72 ? 4.078 -5.219 -13.977 1 98.56 72 LYS A CA 1
ATOM 553 C C . LYS A 1 72 ? 5.105 -6.309 -14.273 1 98.56 72 LYS A C 1
ATOM 555 O O . LYS A 1 72 ? 4.777 -7.336 -14.867 1 98.56 72 LYS A O 1
ATOM 560 N N . ARG A 1 73 ? 6.309 -6.098 -13.844 1 98.75 73 ARG A N 1
ATOM 561 C CA . ARG A 1 73 ? 7.344 -7.109 -14.039 1 98.75 73 ARG A CA 1
ATOM 562 C C . ARG A 1 73 ? 7.004 -8.391 -13.281 1 98.75 73 ARG A C 1
ATOM 564 O O . ARG A 1 73 ? 7.223 -9.492 -13.797 1 98.75 73 ARG A O 1
ATOM 571 N N . PHE A 1 74 ? 6.469 -8.227 -12.148 1 98.31 74 PHE A N 1
ATOM 572 C CA . PHE A 1 74 ? 6.113 -9.406 -11.367 1 98.31 74 PHE A CA 1
ATOM 573 C C . PHE A 1 74 ? 4.871 -10.078 -11.938 1 98.31 74 PHE A C 1
ATOM 575 O O . PHE A 1 74 ? 4.789 -11.305 -11.984 1 98.31 74 PHE A O 1
ATOM 582 N N . ASP A 1 75 ? 3.982 -9.297 -12.359 1 97.31 75 ASP A N 1
ATOM 583 C CA . ASP A 1 75 ? 2.832 -9.891 -13.039 1 97.31 75 ASP A CA 1
ATOM 584 C C . ASP A 1 75 ? 3.271 -10.703 -14.25 1 97.31 75 ASP A C 1
ATOM 586 O O . ASP A 1 75 ? 2.75 -11.797 -14.492 1 97.31 75 ASP A O 1
ATOM 590 N N . GLU A 1 76 ? 4.141 -10.172 -14.938 1 98.25 76 GLU A N 1
ATOM 591 C CA . GLU A 1 76 ? 4.602 -10.82 -16.156 1 98.25 76 GLU A CA 1
ATOM 592 C C . GLU A 1 76 ? 5.348 -12.117 -15.859 1 98.25 76 GLU A C 1
ATOM 594 O O . GLU A 1 76 ? 5.141 -13.125 -16.531 1 98.25 76 GLU A O 1
ATOM 599 N N . LYS A 1 77 ? 6.125 -12.07 -14.891 1 97.75 77 LYS A N 1
ATOM 600 C CA . LYS A 1 77 ? 7.012 -13.203 -14.633 1 97.75 77 LYS A CA 1
ATOM 601 C C . LYS A 1 77 ? 6.312 -14.266 -13.789 1 97.75 77 LYS A C 1
ATOM 603 O O . LYS A 1 77 ? 6.527 -15.469 -13.992 1 97.75 77 LYS A O 1
ATOM 608 N N . TYR A 1 78 ? 5.469 -13.867 -12.859 1 96 78 TYR A N 1
ATOM 609 C CA . TYR A 1 78 ? 4.98 -14.828 -11.883 1 96 78 TYR A CA 1
ATOM 610 C C . TYR A 1 78 ? 3.461 -14.953 -11.945 1 96 78 TYR A C 1
ATOM 612 O O . TYR A 1 78 ? 2.857 -15.695 -11.172 1 96 78 TYR A O 1
ATOM 620 N N . GLY A 1 79 ? 2.807 -14.258 -12.812 1 95 79 GLY A N 1
ATOM 621 C CA . GLY A 1 79 ? 1.357 -14.273 -12.93 1 95 79 GLY A CA 1
ATOM 622 C C . GLY A 1 79 ? 0.696 -13.062 -12.297 1 95 79 GLY A C 1
ATOM 623 O O . GLY A 1 79 ? 1.331 -12.328 -11.539 1 95 79 GLY A O 1
ATOM 624 N N . PRO A 1 80 ? -0.558 -12.812 -12.516 1 94.12 80 PRO A N 1
ATOM 625 C CA . PRO A 1 80 ? -1.235 -11.562 -12.141 1 94.12 80 PRO A CA 1
ATOM 626 C C . PRO A 1 80 ? -1.522 -11.477 -10.648 1 94.12 80 PRO A C 1
ATOM 628 O O . PRO A 1 80 ? -1.416 -12.477 -9.93 1 94.12 80 PRO A O 1
ATOM 631 N N . LEU A 1 81 ? -1.877 -10.219 -10.164 1 95.38 81 LEU A N 1
ATOM 632 C CA . LEU A 1 81 ? -2.389 -9.898 -8.836 1 95.38 81 LEU A CA 1
ATOM 633 C C . LEU A 1 81 ? -1.245 -9.617 -7.867 1 95.38 81 LEU A C 1
ATOM 635 O O . LEU A 1 81 ? -1.283 -10.047 -6.711 1 95.38 81 LEU A O 1
ATOM 639 N N . TRP A 1 82 ? -0.275 -9.133 -8.398 1 97.5 82 TRP A N 1
ATOM 640 C CA . TRP A 1 82 ? 0.71 -8.484 -7.539 1 97.5 82 TRP A CA 1
ATOM 641 C C . TRP A 1 82 ? 0.318 -7.039 -7.25 1 97.5 82 TRP A C 1
ATOM 643 O O . TRP A 1 82 ? -0.439 -6.43 -8.008 1 97.5 82 TRP A O 1
ATOM 653 N N . HIS A 1 83 ? 0.785 -6.473 -6.152 1 98.44 83 HIS A N 1
ATOM 654 C CA . HIS A 1 83 ? 0.596 -5.102 -5.699 1 98.44 83 HIS A CA 1
ATOM 655 C C . HIS A 1 83 ? 1.906 -4.5 -5.203 1 98.44 83 HIS A C 1
ATOM 657 O O . HIS A 1 83 ? 2.695 -5.18 -4.543 1 98.44 83 HIS A O 1
ATOM 663 N N . CYS A 1 84 ? 2.166 -3.293 -5.523 1 98.88 84 CYS A N 1
ATOM 664 C CA . CYS A 1 84 ? 3.41 -2.66 -5.102 1 98.88 84 CYS A CA 1
ATOM 665 C C . CYS A 1 84 ? 3.148 -1.274 -4.523 1 98.88 84 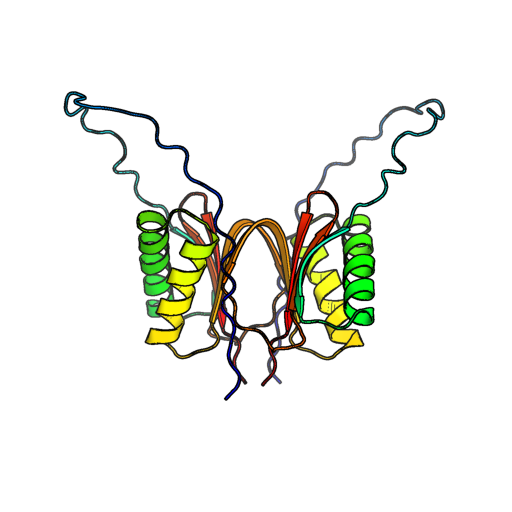CYS A C 1
ATOM 667 O O . CYS A 1 84 ? 2.43 -0.473 -5.121 1 98.88 84 CYS A O 1
ATOM 669 N N . ILE A 1 85 ? 3.619 -1.008 -3.371 1 98.88 85 ILE A N 1
ATOM 670 C CA . ILE A 1 85 ? 3.66 0.297 -2.719 1 98.88 85 ILE A CA 1
ATOM 671 C C . ILE A 1 85 ? 5.109 0.757 -2.574 1 98.88 85 ILE A C 1
ATOM 673 O O . ILE A 1 85 ? 5.977 -0.023 -2.176 1 98.88 85 ILE A O 1
ATOM 677 N N . VAL A 1 86 ? 5.383 1.977 -2.932 1 98.81 86 VAL A N 1
ATOM 678 C CA . VAL A 1 86 ? 6.719 2.557 -2.816 1 98.81 86 VAL A CA 1
ATOM 679 C C . VAL A 1 86 ? 6.637 3.904 -2.104 1 98.81 86 VAL A C 1
ATOM 681 O O . VAL A 1 86 ? 5.758 4.719 -2.398 1 98.81 86 VAL A O 1
ATOM 684 N N . GLY A 1 87 ? 7.543 4.098 -1.173 1 98.5 87 GLY A N 1
ATOM 685 C CA . GLY A 1 87 ? 7.535 5.398 -0.522 1 98.5 87 GLY A CA 1
ATOM 686 C C . GLY A 1 87 ? 8.594 5.527 0.557 1 98.5 87 GLY A C 1
ATOM 687 O O . GLY A 1 87 ? 9.367 4.602 0.789 1 98.5 87 GLY A O 1
ATOM 688 N N . ARG A 1 88 ? 8.641 6.684 1.192 1 97.62 88 ARG A N 1
ATOM 689 C CA . ARG A 1 88 ? 9.609 6.949 2.252 1 97.62 88 ARG A CA 1
ATOM 690 C C . ARG A 1 88 ? 8.938 6.957 3.619 1 97.62 88 ARG A C 1
ATOM 692 O O . ARG A 1 88 ? 9.609 6.875 4.648 1 97.62 88 ARG A O 1
ATOM 699 N N . ASP A 1 89 ? 7.617 7.09 3.564 1 97.5 89 ASP A N 1
ATOM 700 C CA . ASP A 1 89 ? 6.879 7.219 4.816 1 97.5 89 ASP A CA 1
ATOM 701 C C . ASP A 1 89 ? 5.465 6.664 4.676 1 97.5 89 ASP A C 1
ATOM 703 O O . ASP A 1 89 ? 4.551 7.375 4.246 1 97.5 89 ASP A O 1
ATOM 707 N N . PHE A 1 90 ? 5.32 5.453 5.051 1 98.31 90 PHE A N 1
ATOM 708 C CA . PHE A 1 90 ? 4.004 4.828 5.031 1 98.31 90 PHE A CA 1
ATOM 709 C C . PHE A 1 90 ? 3.973 3.604 5.941 1 98.31 90 PHE A C 1
ATOM 711 O O . PHE A 1 90 ? 5.02 3.068 6.309 1 98.31 90 PHE A O 1
ATOM 718 N N . GLY A 1 91 ? 2.807 3.215 6.355 1 98.38 91 GLY A N 1
ATOM 719 C CA . GLY A 1 91 ? 2.469 1.959 7.004 1 98.38 91 GLY A CA 1
ATOM 720 C C . GLY A 1 91 ? 1.368 1.194 6.293 1 98.38 91 GLY A C 1
ATOM 721 O O . GLY A 1 91 ? 0.643 1.761 5.473 1 98.38 91 GLY A O 1
ATOM 722 N N . SER A 1 92 ? 1.35 -0.083 6.617 1 98.56 92 SER A N 1
ATOM 723 C CA . SER A 1 92 ? 0.407 -0.906 5.867 1 98.56 92 SER A CA 1
ATOM 724 C C . SER A 1 92 ? -0.15 -2.033 6.73 1 98.56 92 SER A C 1
ATOM 726 O O . SER A 1 92 ? 0.476 -2.439 7.711 1 98.56 92 SER A O 1
ATOM 728 N N . TYR A 1 93 ? -1.297 -2.398 6.402 1 98.44 93 TYR A N 1
ATOM 729 C CA . TYR A 1 93 ? -1.893 -3.646 6.863 1 98.44 93 TYR A CA 1
ATOM 730 C C . TYR A 1 93 ? -2.682 -4.32 5.75 1 98.44 93 TYR A C 1
ATOM 732 O O . TYR A 1 93 ? -3.689 -3.783 5.281 1 98.44 93 TYR A O 1
ATOM 740 N N . ILE A 1 94 ? -2.145 -5.496 5.281 1 97.38 94 ILE A N 1
ATOM 741 C CA . ILE A 1 94 ? -2.652 -6.113 4.059 1 97.38 94 ILE A CA 1
ATOM 742 C C . ILE A 1 94 ? -2.84 -7.613 4.273 1 97.38 94 ILE A C 1
ATOM 744 O O . ILE A 1 94 ? -2.303 -8.18 5.23 1 97.38 94 ILE A O 1
ATOM 748 N N . THR A 1 95 ? -3.643 -8.195 3.455 1 94.12 95 THR A N 1
ATOM 749 C CA . THR A 1 95 ? -3.76 -9.648 3.342 1 94.12 95 THR A CA 1
ATOM 750 C C . THR A 1 95 ? -3.016 -10.156 2.109 1 94.12 95 THR A C 1
ATOM 752 O O . THR A 1 95 ? -3.18 -9.617 1.014 1 94.12 95 THR A O 1
ATOM 755 N N . HIS A 1 96 ? -2.109 -11.164 2.25 1 90.06 96 HIS A N 1
ATOM 756 C CA . HIS A 1 96 ? -1.311 -11.625 1.122 1 90.06 96 HIS A CA 1
ATOM 757 C C . HIS A 1 96 ? -1.267 -13.148 1.069 1 90.06 96 HIS A C 1
ATOM 759 O O . HIS A 1 96 ? -1.555 -13.82 2.064 1 90.06 96 HIS A O 1
ATOM 765 N N . GLN A 1 97 ? -0.961 -13.641 -0.087 1 86.19 97 GLN A N 1
ATOM 766 C CA . GLN A 1 97 ? -0.639 -15.055 -0.23 1 86.19 97 GLN A CA 1
ATOM 767 C C . GLN A 1 97 ? 0.627 -15.414 0.543 1 86.19 97 GLN A C 1
ATOM 769 O O . GLN A 1 97 ? 1.509 -14.57 0.724 1 86.19 97 GLN A O 1
ATOM 774 N N . GLU A 1 98 ? 0.773 -16.578 0.963 1 86.25 98 GLU A N 1
ATOM 775 C CA . GLU A 1 98 ? 1.849 -17.016 1.849 1 86.25 98 GLU A CA 1
ATOM 776 C C . GLU A 1 98 ? 3.215 -16.828 1.192 1 86.25 98 GLU A C 1
ATOM 778 O O . GLU A 1 98 ? 4.172 -16.406 1.847 1 86.25 98 GLU A O 1
ATOM 783 N N . GLN A 1 99 ? 3.393 -17.094 -0.071 1 86.94 99 GLN A N 1
ATOM 784 C CA . GLN A 1 99 ? 4.727 -17.062 -0.665 1 86.94 99 GLN A CA 1
ATOM 785 C C . GLN A 1 99 ? 4.863 -15.906 -1.65 1 86.94 99 GLN A C 1
ATOM 787 O O . GLN A 1 99 ? 5.629 -15.992 -2.613 1 86.94 99 GLN A O 1
ATOM 792 N N . GLY A 1 100 ? 4.238 -14.852 -1.389 1 95.19 100 GLY A N 1
ATOM 793 C CA . GLY A 1 100 ? 4.25 -13.711 -2.289 1 95.19 100 GLY A CA 1
ATOM 794 C C . GLY A 1 100 ? 4.281 -12.375 -1.565 1 95.19 100 GLY A C 1
ATOM 795 O O . GLY A 1 100 ? 3.438 -11.508 -1.812 1 95.19 100 GLY A O 1
ATOM 796 N N . PHE A 1 101 ? 5.32 -12.328 -0.677 1 97.81 101 PHE A N 1
ATOM 797 C CA . PHE A 1 101 ? 5.359 -11.117 0.137 1 97.81 101 PHE A CA 1
ATOM 798 C C . PHE A 1 101 ? 6.801 -10.711 0.422 1 97.81 101 PHE A C 1
ATOM 800 O O . PHE A 1 101 ? 7.617 -11.531 0.835 1 97.81 101 PHE A O 1
ATOM 807 N N . ILE A 1 102 ? 7.07 -9.391 0.287 1 98.44 102 ILE A N 1
ATOM 808 C CA . ILE A 1 102 ? 8.375 -8.883 0.71 1 98.44 102 ILE A CA 1
ATOM 809 C C . ILE A 1 102 ? 8.266 -7.402 1.054 1 98.44 102 ILE A C 1
ATOM 811 O O . ILE A 1 102 ? 7.574 -6.645 0.363 1 98.44 102 ILE A O 1
ATOM 815 N N . VAL A 1 103 ? 8.867 -7 2.139 1 98.31 103 VAL A N 1
ATOM 816 C CA . VAL A 1 103 ? 9.125 -5.609 2.512 1 98.31 103 VAL A CA 1
ATOM 817 C C . VAL A 1 103 ? 10.625 -5.344 2.523 1 98.31 103 VAL A C 1
ATOM 819 O O . VAL A 1 103 ? 11.375 -5.992 3.256 1 98.31 103 VAL A O 1
ATOM 822 N N . PHE A 1 104 ? 11.07 -4.395 1.71 1 98.5 104 PHE A N 1
ATOM 823 C CA . PHE A 1 104 ? 12.5 -4.133 1.613 1 98.5 104 PHE A CA 1
ATOM 824 C C . PHE A 1 104 ? 12.766 -2.664 1.289 1 98.5 104 PHE A C 1
ATOM 826 O O . PHE A 1 104 ? 11.828 -1.908 1.02 1 98.5 104 PHE A O 1
ATOM 833 N N . ARG A 1 105 ? 14.031 -2.311 1.402 1 98.19 105 ARG A N 1
ATOM 834 C CA . ARG A 1 105 ? 14.438 -0.941 1.104 1 98.19 105 ARG A CA 1
ATOM 835 C C . ARG A 1 105 ? 15.531 -0.915 0.043 1 98.19 105 ARG A C 1
ATOM 837 O O . ARG A 1 105 ? 16.422 -1.768 0.042 1 98.19 105 ARG A O 1
ATOM 844 N N . VAL A 1 106 ? 15.461 -0.035 -0.818 1 97.81 106 VAL A N 1
ATOM 845 C CA . VAL A 1 106 ? 16.547 0.362 -1.721 1 97.81 106 VAL A CA 1
ATOM 846 C C . VAL A 1 106 ? 16.969 1.793 -1.412 1 97.81 106 VAL A C 1
ATOM 848 O O . VAL A 1 106 ? 16.266 2.746 -1.731 1 97.81 106 VAL A O 1
ATOM 851 N N . ASP A 1 107 ? 18.109 1.891 -0.755 1 95.69 107 ASP A N 1
ATOM 852 C CA . ASP A 1 107 ? 18.531 3.154 -0.163 1 95.69 107 ASP A CA 1
ATOM 853 C C . ASP A 1 107 ? 17.453 3.723 0.758 1 95.69 107 ASP A C 1
ATOM 855 O O . ASP A 1 107 ? 17.156 3.139 1.801 1 95.69 107 ASP A O 1
ATOM 859 N N . ASP A 1 108 ? 16.875 4.855 0.332 1 95.31 108 ASP A N 1
ATOM 860 C CA . ASP A 1 108 ? 15.938 5.496 1.246 1 95.31 108 ASP A CA 1
ATOM 861 C C . ASP A 1 108 ? 14.5 5.188 0.854 1 95.31 108 ASP A C 1
ATOM 863 O O . ASP A 1 108 ? 13.555 5.711 1.461 1 95.31 108 ASP A O 1
ATOM 867 N N . TRP A 1 109 ? 14.344 4.301 -0.091 1 97.94 109 TRP A N 1
ATOM 868 C CA . TRP A 1 109 ? 13 3.973 -0.569 1 97.94 109 TRP A CA 1
ATOM 869 C C . TRP A 1 109 ? 12.523 2.645 0.011 1 97.94 109 TRP A C 1
ATOM 871 O O . TRP A 1 109 ? 13.227 1.636 -0.073 1 97.94 109 TRP A O 1
ATOM 881 N N . ALA A 1 110 ? 11.383 2.715 0.638 1 98.38 110 ALA A N 1
ATOM 882 C CA . ALA A 1 110 ? 10.742 1.484 1.097 1 98.38 110 ALA A CA 1
ATOM 883 C C . ALA A 1 110 ? 9.836 0.899 0.015 1 98.38 110 ALA A C 1
ATOM 885 O O . ALA A 1 110 ? 9.141 1.637 -0.685 1 98.38 110 ALA A O 1
ATOM 886 N N . PHE A 1 111 ? 9.852 -0.448 -0.133 1 98.81 111 PHE A N 1
ATOM 887 C CA . PHE A 1 111 ? 9 -1.205 -1.037 1 98.81 111 PHE A CA 1
ATOM 888 C C . PHE A 1 111 ? 8.164 -2.219 -0.268 1 98.81 111 PHE A C 1
ATOM 890 O O . PHE A 1 111 ? 8.68 -2.945 0.582 1 98.81 111 PHE A O 1
ATOM 897 N N . LEU A 1 112 ? 6.914 -2.236 -0.522 1 98.81 112 LEU A N 1
ATOM 898 C CA . LEU A 1 112 ? 6.02 -3.334 -0.177 1 98.81 112 LEU A CA 1
ATOM 899 C C . LEU A 1 112 ? 5.48 -4.016 -1.433 1 98.81 112 LEU A C 1
ATOM 901 O O . LEU A 1 112 ? 4.781 -3.389 -2.23 1 98.81 112 LEU A O 1
ATOM 905 N N . LEU A 1 113 ? 5.855 -5.246 -1.647 1 98.75 113 LEU A N 1
ATOM 906 C CA . LEU A 1 113 ? 5.453 -6.062 -2.785 1 98.75 113 LEU A CA 1
ATOM 907 C C . LEU A 1 113 ? 4.797 -7.359 -2.318 1 98.75 113 LEU A C 1
ATOM 909 O O . LEU A 1 113 ? 5.375 -8.094 -1.51 1 98.75 113 LEU A O 1
ATOM 913 N N . PHE A 1 114 ? 3.516 -7.508 -2.824 1 98.19 114 PHE A N 1
ATOM 914 C CA . PHE A 1 114 ? 2.828 -8.703 -2.354 1 98.19 114 PHE A CA 1
ATOM 915 C C . PHE A 1 114 ? 1.812 -9.188 -3.383 1 98.19 114 PHE A C 1
ATOM 917 O O . PHE A 1 114 ? 1.397 -8.422 -4.258 1 98.19 114 PHE A O 1
ATOM 924 N N . ALA A 1 115 ? 1.553 -10.391 -3.322 1 96.94 115 ALA A N 1
ATOM 925 C CA . ALA A 1 115 ? 0.56 -11.008 -4.195 1 96.94 115 ALA A CA 1
ATOM 926 C C . ALA A 1 115 ? -0.705 -11.367 -3.422 1 96.94 115 ALA A C 1
ATOM 928 O O . ALA A 1 115 ? -0.645 -11.664 -2.225 1 96.94 115 ALA A O 1
ATOM 929 N N . THR A 1 116 ? -1.791 -11.172 -4.188 1 93.62 116 THR A N 1
ATOM 930 C CA . THR A 1 116 ? -3.053 -11.68 -3.654 1 93.62 116 THR A CA 1
ATOM 931 C C . THR A 1 116 ? -3.615 -12.781 -4.547 1 93.62 116 THR A C 1
ATOM 933 O O . THR A 1 116 ? -3.26 -12.875 -5.723 1 93.62 116 THR A O 1
ATOM 936 N N . ARG A 1 117 ? -3.859 -13.969 -4.164 1 74.56 117 ARG A N 1
ATOM 937 C CA . ARG A 1 117 ? -4.352 -15.016 -5.055 1 74.56 117 ARG A CA 1
ATOM 938 C C . ARG A 1 117 ? -5.582 -15.703 -4.473 1 74.56 117 ARG A C 1
ATOM 940 O O . ARG A 1 117 ? -5.703 -15.836 -3.252 1 74.56 117 ARG A O 1
ATOM 947 N N . GLN A 1 118 ? -6.734 -15.617 -5.164 1 55.62 118 GLN A N 1
ATOM 948 C CA . GLN A 1 118 ? -7.758 -16.656 -5.082 1 55.62 118 GLN A CA 1
ATOM 949 C C . GLN A 1 118 ? -7.422 -17.828 -6 1 55.62 118 GLN A C 1
ATOM 951 O O . GLN A 1 118 ? -6.742 -17.656 -7.012 1 55.62 118 GLN A O 1
ATOM 956 N N . MET B 1 1 ? -7.137 -23.625 5.32 1 23.72 1 MET B N 1
ATOM 957 C CA . MET B 1 1 ? -7.434 -22.594 6.305 1 23.72 1 MET B CA 1
ATOM 958 C C . MET B 1 1 ? -6.324 -21.547 6.355 1 23.72 1 MET B C 1
ATOM 960 O O . MET B 1 1 ? -5.262 -21.797 6.926 1 23.72 1 MET B O 1
ATOM 964 N N . ASN B 1 2 ? -6.07 -20.734 5.172 1 28.88 2 ASN B N 1
ATOM 965 C CA . ASN B 1 2 ? -4.945 -19.906 4.746 1 28.88 2 ASN B CA 1
ATOM 966 C C . ASN B 1 2 ? -4.773 -18.688 5.648 1 28.88 2 ASN B C 1
ATOM 968 O O . ASN B 1 2 ? -5.672 -17.859 5.742 1 28.88 2 ASN B O 1
ATOM 972 N N . GLU B 1 3 ? -3.877 -18.797 6.754 1 31.17 3 GLU B N 1
ATOM 973 C CA . GLU B 1 3 ? -3.664 -17.859 7.855 1 31.17 3 GLU B CA 1
ATOM 974 C C . GLU B 1 3 ? -3.035 -16.562 7.363 1 31.17 3 GLU B C 1
ATOM 976 O O . GLU B 1 3 ? -1.954 -16.578 6.773 1 31.17 3 GLU B O 1
ATOM 981 N N . HIS B 1 4 ? -3.852 -15.648 7.027 1 32.59 4 HIS B N 1
ATOM 982 C CA . HIS B 1 4 ? -3.451 -14.297 6.641 1 32.59 4 HIS B CA 1
ATOM 983 C C . HIS B 1 4 ? -2.729 -13.594 7.781 1 32.59 4 HIS B C 1
ATOM 985 O O . HIS B 1 4 ? -3.213 -13.578 8.914 1 32.59 4 HIS B O 1
ATOM 991 N N . ARG B 1 5 ? -1.316 -13.492 7.652 1 37.69 5 ARG B N 1
ATOM 992 C CA . ARG B 1 5 ? -0.511 -12.891 8.711 1 37.69 5 ARG B CA 1
ATOM 993 C C . ARG B 1 5 ? -0.484 -11.375 8.578 1 37.69 5 ARG B C 1
ATOM 995 O O . ARG B 1 5 ? -0.175 -10.844 7.512 1 37.69 5 ARG B O 1
ATOM 1002 N N . SER B 1 6 ? -1.209 -10.734 9.523 1 35.59 6 SER B N 1
ATOM 1003 C CA . SER B 1 6 ? -1.198 -9.273 9.617 1 35.59 6 SER B CA 1
ATOM 1004 C C . SER B 1 6 ? 0.135 -8.766 10.156 1 35.59 6 SER B C 1
ATOM 1006 O O . SER B 1 6 ? 0.681 -9.328 11.109 1 35.59 6 SER B O 1
ATOM 1008 N N . VAL B 1 7 ? 1.075 -8.18 9.422 1 36.97 7 VAL B N 1
ATOM 1009 C CA . VAL B 1 7 ? 2.363 -7.715 9.922 1 36.97 7 VAL B CA 1
ATOM 1010 C C . VAL B 1 7 ? 2.293 -6.219 10.211 1 36.97 7 VAL B C 1
ATOM 1012 O O . VAL B 1 7 ? 1.845 -5.438 9.367 1 36.97 7 VAL B O 1
ATOM 1015 N N . SER B 1 8 ? 2.357 -5.914 11.578 1 28.3 8 SER B N 1
ATOM 1016 C CA . SER B 1 8 ? 2.371 -4.535 12.055 1 28.3 8 SER B CA 1
ATOM 1017 C C . SER B 1 8 ? 3.795 -4.039 12.281 1 28.3 8 SER B C 1
ATOM 1019 O O . SER B 1 8 ? 4.645 -4.781 12.781 1 28.3 8 SER B O 1
ATOM 1021 N N . VAL B 1 9 ? 4.441 -3.018 11.734 1 32.72 9 VAL B N 1
ATOM 1022 C CA . VAL B 1 9 ? 5.777 -2.496 12 1 32.72 9 VAL B CA 1
ATOM 1023 C C . VAL B 1 9 ? 5.68 -1.221 12.828 1 32.72 9 VAL B C 1
ATOM 1025 O O . VAL B 1 9 ? 5.059 -0.242 12.406 1 32.72 9 VAL B O 1
ATOM 1028 N N . GLY B 1 10 ? 5.82 -1.187 14.57 1 22.17 10 GLY B N 1
ATOM 1029 C CA . GLY B 1 10 ? 5.543 -0.076 15.469 1 22.17 10 GLY B CA 1
ATOM 1030 C C . GLY B 1 10 ? 6.801 0.588 15.992 1 22.17 10 GLY B C 1
ATOM 1031 O O . GLY B 1 10 ? 7.723 -0.091 16.453 1 22.17 10 GLY B O 1
ATOM 1032 N N . SER B 1 11 ? 7.301 1.904 15.805 1 25.55 11 SER B N 1
ATOM 1033 C CA . SER B 1 11 ? 8.438 2.623 16.375 1 25.55 11 SER B CA 1
ATOM 1034 C C . SER B 1 11 ? 8.102 3.193 17.75 1 25.55 11 SER B C 1
ATOM 1036 O O . SER B 1 11 ? 6.934 3.449 18.047 1 25.55 11 SER B O 1
ATOM 1038 N N . HIS B 1 12 ? 9.18 3.301 18.781 1 23.97 12 HIS B N 1
ATOM 1039 C CA . HIS B 1 12 ? 9.172 3.516 20.234 1 23.97 12 HIS B CA 1
ATOM 1040 C C . HIS B 1 12 ? 9.062 5 20.562 1 23.97 12 HIS B C 1
ATOM 1042 O O . HIS B 1 12 ? 9.758 5.828 19.969 1 23.97 12 HIS B O 1
ATOM 1048 N N . GLU B 1 13 ? 8.039 5.418 21.641 1 26.58 13 GLU B N 1
ATOM 1049 C CA . GLU B 1 13 ? 7.344 6.621 22.078 1 26.58 13 GLU B CA 1
ATOM 1050 C C . GLU B 1 13 ? 8.086 7.301 23.219 1 26.58 13 GLU B C 1
ATOM 1052 O O . GLU B 1 13 ? 8.289 6.703 24.281 1 26.58 13 GLU B O 1
ATOM 1057 N N . HIS B 1 14 ? 9.047 8.266 23.047 1 27.78 14 HIS B N 1
ATOM 1058 C CA . HIS B 1 14 ? 9.688 8.922 24.188 1 27.78 14 HIS B CA 1
ATOM 1059 C C . HIS B 1 14 ? 8.711 9.859 24.891 1 27.78 14 HIS B C 1
ATOM 1061 O O . HIS B 1 14 ? 8.062 10.688 24.25 1 27.78 14 HIS B O 1
ATOM 1067 N N . THR B 1 15 ? 8.508 9.852 26.422 1 24.31 15 THR B N 1
ATOM 1068 C CA . THR B 1 15 ? 7.383 10.234 27.266 1 24.31 15 THR B CA 1
ATOM 1069 C C . THR B 1 15 ? 7.617 11.609 27.875 1 24.31 15 THR B C 1
ATOM 1071 O O . THR B 1 15 ? 8.414 11.758 28.797 1 24.31 15 THR B O 1
ATOM 1074 N N . GLU B 1 16 ? 7.816 12.805 27.281 1 29.45 16 GLU B N 1
ATOM 1075 C CA . GLU B 1 16 ? 8.117 14.039 28 1 29.45 16 GLU B CA 1
ATOM 1076 C C . GLU B 1 16 ? 6.918 14.5 28.828 1 29.45 16 GLU B C 1
ATOM 1078 O O . GLU B 1 16 ? 5.77 14.297 28.438 1 29.45 16 GLU B O 1
ATOM 1083 N N . GLY B 1 17 ? 7.055 15.305 30.109 1 25.56 17 GLY B N 1
ATOM 1084 C CA . GLY B 1 17 ? 6.34 15.586 31.344 1 25.56 17 GLY B CA 1
ATOM 1085 C C . GLY B 1 17 ? 5.262 16.641 31.172 1 25.56 17 GLY B C 1
ATOM 1086 O O . GLY B 1 17 ? 5.188 17.297 30.125 1 25.56 17 GLY B O 1
ATOM 1087 N N . SER B 1 18 ? 4.723 17.766 32.406 1 31.45 18 SER B N 1
ATOM 1088 C CA . SER B 1 18 ? 3.461 17.938 33.125 1 31.45 18 SER B CA 1
ATOM 1089 C C . SER B 1 18 ? 2.688 19.141 32.625 1 31.45 18 SER B C 1
ATOM 1091 O O . SER B 1 18 ? 3.256 20.016 31.953 1 31.45 18 SER B O 1
ATOM 1093 N N . ARG B 1 19 ? 1.778 20.25 33.688 1 32.97 19 ARG B N 1
ATOM 1094 C CA . ARG B 1 19 ? 0.325 20.328 33.812 1 32.97 19 ARG B CA 1
ATOM 1095 C C . ARG B 1 19 ? -0.224 21.547 33.094 1 32.97 19 ARG B C 1
ATOM 1097 O O . ARG B 1 19 ? -1.125 21.422 32.25 1 32.97 19 ARG B O 1
ATOM 1104 N N . PRO B 1 20 ? -0.678 22.969 33.875 1 35 20 PRO B N 1
ATOM 1105 C CA . PRO B 1 20 ? -2.115 23.234 33.938 1 35 20 PRO B CA 1
ATOM 1106 C C . PRO B 1 20 ? -2.586 24.266 32.938 1 35 20 PRO B C 1
ATOM 1108 O O . PRO B 1 20 ? -2.205 25.438 33.031 1 35 20 PRO B O 1
ATOM 1111 N N . ILE B 1 21 ? -2.297 24.516 31.734 1 40.88 21 ILE B N 1
ATOM 1112 C CA . ILE B 1 21 ? -2.453 25.766 31 1 40.88 21 ILE B CA 1
ATOM 1113 C C . ILE B 1 21 ? -3.908 26.219 31.062 1 40.88 21 ILE B C 1
ATOM 1115 O O . ILE B 1 21 ? -4.812 25.406 31.25 1 40.88 21 ILE B O 1
ATOM 1119 N N . LEU B 1 22 ? -4.25 27.578 31.547 1 47.19 22 LEU B N 1
ATOM 1120 C CA . LEU B 1 22 ? -5.445 28.406 31.406 1 47.19 22 LEU B CA 1
ATOM 1121 C C . LEU B 1 22 ? -6.242 28 30.172 1 47.19 22 LEU B C 1
ATOM 1123 O O . LEU B 1 22 ? -5.668 27.578 29.172 1 47.19 22 LEU B O 1
ATOM 1127 N N . PRO B 1 23 ? -7.547 27.781 30.375 1 39.22 23 PRO B N 1
ATOM 1128 C CA . PRO B 1 23 ? -8.164 27.219 29.172 1 39.22 23 PRO B CA 1
ATOM 1129 C C . PRO B 1 23 ? -7.934 28.094 27.938 1 39.22 23 PRO B C 1
ATOM 1131 O O . PRO B 1 23 ? -8.281 29.266 27.938 1 39.22 23 PRO B O 1
ATOM 1134 N N . ILE B 1 24 ? -6.691 28.578 27.484 1 44.72 24 ILE B N 1
ATOM 1135 C CA . ILE B 1 24 ? -6.691 29.266 26.188 1 44.72 24 ILE B CA 1
ATOM 1136 C C . ILE B 1 24 ? -7.891 28.797 25.359 1 44.72 24 ILE B C 1
ATOM 1138 O O . ILE B 1 24 ? -8.305 27.641 25.453 1 44.72 24 ILE B O 1
ATOM 1142 N N . PRO B 1 25 ? -8.906 29.719 25.047 1 44.31 25 PRO B N 1
ATOM 1143 C CA . PRO B 1 25 ? -9.82 28.953 24.203 1 44.31 25 PRO B CA 1
ATOM 1144 C C . PRO B 1 25 ? -9.133 27.781 23.516 1 44.31 25 PRO B C 1
ATOM 1146 O O . PRO B 1 25 ? -8.008 27.906 23.016 1 44.31 25 PRO B O 1
ATOM 1149 N N . GLY B 1 26 ? -8.945 26.828 24.172 1 39.94 26 GLY B N 1
ATOM 1150 C CA . GLY B 1 26 ? -8 25.812 23.75 1 39.94 26 GLY B CA 1
ATOM 1151 C C . GLY B 1 26 ? -7.957 25.609 22.25 1 39.94 26 GLY B C 1
ATOM 1152 O O . GLY B 1 26 ? -8.984 25.719 21.578 1 39.94 26 GLY B O 1
ATOM 1153 N N . PRO B 1 27 ? -6.973 26.125 21.594 1 45 27 PRO B N 1
ATOM 1154 C CA . PRO B 1 27 ? -6.992 26.359 20.141 1 45 27 PRO B CA 1
ATOM 1155 C C . PRO B 1 27 ? -8.039 25.516 19.422 1 45 27 PRO B C 1
ATOM 1157 O O . PRO B 1 27 ? -8.859 26.047 18.672 1 45 27 PRO B O 1
ATOM 1160 N N . GLU B 1 28 ? -7.582 24.234 18.75 1 44.19 28 GLU B N 1
ATOM 1161 C CA . GLU B 1 28 ? -7.613 23.562 17.438 1 44.19 28 GLU B CA 1
ATOM 1162 C C . GLU B 1 28 ? -8.875 22.719 17.281 1 44.19 28 GLU B C 1
ATOM 1164 O O . GLU B 1 28 ? -8.922 21.562 17.703 1 44.19 28 GLU B O 1
ATOM 1169 N N . ASP B 1 29 ? -9.758 22.922 17.719 1 50.44 29 ASP B N 1
ATOM 1170 C CA . ASP B 1 29 ? -10.898 22.219 17.141 1 50.44 29 ASP B CA 1
ATOM 1171 C C . ASP B 1 29 ? -10.719 22.047 15.633 1 50.44 29 ASP B C 1
ATOM 1173 O O . ASP B 1 29 ? -11.289 22.797 14.844 1 50.44 29 ASP B O 1
ATOM 1177 N N . ARG B 1 30 ? -9.555 22 15.164 1 59.34 30 ARG B N 1
ATOM 1178 C CA . ARG B 1 30 ? -9.203 21.953 13.75 1 59.34 30 ARG B CA 1
ATOM 1179 C C . ARG B 1 30 ? -10.055 20.938 13 1 59.34 30 ARG B C 1
ATOM 1181 O O . ARG B 1 30 ? -10.141 19.781 13.406 1 59.34 30 ARG B O 1
ATOM 1188 N N . GLU B 1 31 ? -11.055 21.391 12.352 1 81.38 31 GLU B N 1
ATOM 1189 C CA . GLU B 1 31 ? -11.867 20.594 11.445 1 81.38 31 GLU B CA 1
ATOM 1190 C C . GLU B 1 31 ? -11 19.656 10.594 1 81.38 31 GLU B C 1
ATOM 1192 O O . GLU B 1 31 ? -10.055 20.109 9.953 1 81.38 31 GLU B O 1
ATOM 1197 N N . ILE B 1 32 ? -11.195 18.438 11.008 1 86.62 32 ILE B N 1
ATOM 1198 C CA . ILE B 1 32 ? -10.523 17.438 10.188 1 86.62 32 ILE B CA 1
ATOM 1199 C C . ILE B 1 32 ? -11.008 17.531 8.742 1 86.62 32 ILE B C 1
ATOM 1201 O O . ILE B 1 32 ? -12.219 17.562 8.484 1 86.62 32 ILE B O 1
ATOM 1205 N N . ARG B 1 33 ? -10.109 17.812 7.863 1 93.69 33 ARG B N 1
ATOM 1206 C CA . ARG B 1 33 ? -10.453 17.891 6.445 1 93.69 33 ARG B CA 1
ATOM 1207 C C . ARG B 1 33 ? -10.242 16.547 5.762 1 93.69 33 ARG B C 1
ATOM 1209 O O . ARG B 1 33 ? -9.188 15.93 5.898 1 93.69 33 ARG B O 1
ATOM 1216 N N . VAL B 1 34 ? -11.336 16.062 5.117 1 95.38 34 VAL B N 1
ATOM 1217 C CA . VAL B 1 34 ? -11.266 14.828 4.336 1 95.38 34 VAL B CA 1
ATOM 1218 C C . VAL B 1 34 ? -11.391 15.156 2.848 1 95.38 34 VAL B C 1
ATOM 1220 O O . VAL B 1 34 ? -12.312 15.852 2.434 1 95.38 34 VAL B O 1
ATOM 1223 N N . THR B 1 35 ? -10.406 14.742 2.039 1 97.19 35 THR B N 1
ATOM 1224 C CA . THR B 1 35 ? -10.414 14.953 0.596 1 97.19 35 THR B CA 1
ATOM 1225 C C . THR B 1 35 ? -10.289 13.625 -0.144 1 97.19 35 THR B C 1
ATOM 1227 O O . THR B 1 35 ? -9.359 12.859 0.104 1 97.19 35 THR B O 1
ATOM 1230 N N . VAL B 1 36 ? -11.18 13.391 -1.072 1 96.88 36 VAL B N 1
ATOM 1231 C CA . VAL B 1 36 ? -11.148 12.164 -1.859 1 96.88 36 VAL B CA 1
ATOM 1232 C C . VAL B 1 36 ? -10.461 12.43 -3.197 1 96.88 36 VAL B C 1
ATOM 1234 O O . VAL B 1 36 ? -10.836 13.344 -3.928 1 96.88 36 VAL B O 1
ATOM 1237 N N . LYS B 1 37 ? -9.438 11.664 -3.473 1 96.19 37 LYS B N 1
ATOM 1238 C CA . LYS B 1 37 ? -8.703 11.82 -4.727 1 96.19 37 LYS B CA 1
ATOM 1239 C C . LYS B 1 37 ? -9.289 10.922 -5.816 1 96.19 37 LYS B C 1
ATOM 1241 O O . LYS B 1 37 ? -9.438 11.352 -6.961 1 96.19 37 LYS B O 1
ATOM 1246 N N . CYS B 1 38 ? -9.508 9.648 -5.52 1 92.81 38 CYS B N 1
ATOM 1247 C CA . CYS B 1 38 ? -10.07 8.664 -6.43 1 92.81 38 CYS B CA 1
ATOM 1248 C C . CYS B 1 38 ? -10.945 7.664 -5.676 1 92.81 38 CYS B C 1
ATOM 1250 O O . CYS B 1 38 ? -10.594 7.234 -4.574 1 92.81 38 CYS B O 1
ATOM 1252 N N . VAL B 1 39 ? -12.133 7.379 -6.367 1 94.56 39 VAL B N 1
ATOM 1253 C CA . VAL B 1 39 ? -13.023 6.516 -5.605 1 94.56 39 VAL B CA 1
ATOM 1254 C C . VAL B 1 39 ? -13.906 5.711 -6.559 1 94.56 39 VAL B C 1
ATOM 1256 O O . VAL B 1 39 ? -14.344 6.223 -7.59 1 94.56 39 VAL B O 1
ATOM 1259 N N . ARG B 1 40 ? -13.969 4.375 -6.258 1 95.12 40 ARG B N 1
ATOM 1260 C CA . ARG B 1 40 ? -14.984 3.461 -6.758 1 95.12 40 ARG B CA 1
ATOM 1261 C C . ARG B 1 40 ? -15.664 2.717 -5.613 1 95.12 40 ARG B C 1
ATOM 1263 O O . ARG B 1 40 ? -15.375 1.543 -5.371 1 95.12 40 ARG B O 1
ATOM 1270 N N . MET B 1 41 ? -16.5 3.418 -4.926 1 95.44 41 MET B N 1
ATOM 1271 C CA . MET B 1 41 ? -17.203 2.922 -3.75 1 95.44 41 MET B CA 1
ATOM 1272 C C . MET B 1 41 ? -18.516 3.672 -3.543 1 95.44 41 MET B C 1
ATOM 1274 O O . MET B 1 41 ? -18.688 4.773 -4.066 1 95.44 41 MET B O 1
ATOM 1278 N N . SER B 1 42 ? -19.469 3.076 -2.816 1 95.94 42 SER B N 1
ATOM 1279 C CA . SER B 1 42 ? -20.734 3.742 -2.494 1 95.94 42 SER B CA 1
ATOM 1280 C C . SER B 1 42 ? -20.516 4.898 -1.523 1 95.94 42 SER B C 1
ATOM 1282 O O . SER B 1 42 ? -19.516 4.934 -0.807 1 95.94 42 SER B O 1
ATOM 1284 N N . GLU B 1 43 ? -21.516 5.828 -1.517 1 96.06 43 GLU B N 1
ATOM 1285 C CA . GLU B 1 43 ? -21.438 6.965 -0.605 1 96.06 43 GLU B CA 1
ATOM 1286 C C . GLU B 1 43 ? -21.391 6.504 0.849 1 96.06 43 GLU B C 1
ATOM 1288 O O . GLU B 1 43 ? -20.719 7.117 1.679 1 96.06 43 GLU B O 1
ATOM 1293 N N . GLU B 1 44 ? -22.109 5.531 1.102 1 96.88 44 GLU B N 1
ATOM 1294 C CA . GLU B 1 44 ? -22.109 4.988 2.457 1 96.88 44 GLU B CA 1
ATOM 1295 C C . GLU B 1 44 ? -20.719 4.477 2.838 1 96.88 44 GLU B C 1
ATOM 1297 O O . GLU B 1 44 ? -20.25 4.73 3.945 1 96.88 44 GLU B O 1
ATOM 1302 N N . MET B 1 45 ? -20.109 3.754 1.957 1 97.25 45 MET B N 1
ATOM 1303 C CA . MET B 1 45 ? -18.781 3.201 2.203 1 97.25 45 MET B CA 1
ATOM 1304 C C . MET B 1 45 ? -17.734 4.312 2.34 1 97.25 45 MET B C 1
ATOM 1306 O O . MET B 1 45 ? -16.828 4.215 3.156 1 97.25 45 MET B O 1
ATOM 1310 N N . ILE B 1 46 ? -17.922 5.363 1.597 1 97.81 46 ILE B N 1
ATOM 1311 C CA . ILE B 1 46 ? -17.031 6.512 1.651 1 97.81 46 ILE B CA 1
ATOM 1312 C C . ILE B 1 46 ? -17.094 7.16 3.031 1 97.81 46 ILE B C 1
ATOM 1314 O O . ILE B 1 46 ? -16.062 7.434 3.65 1 97.81 46 ILE B O 1
ATOM 1318 N N . SER B 1 47 ? -18.297 7.383 3.465 1 97.5 47 SER B N 1
ATOM 1319 C CA . SER B 1 47 ? -18.5 7.98 4.781 1 97.5 47 SER B CA 1
ATOM 1320 C C . SER B 1 47 ? -17.891 7.113 5.879 1 97.5 47 SER B C 1
ATOM 1322 O O . SER B 1 47 ? -17.266 7.629 6.805 1 97.5 47 SER B O 1
ATOM 1324 N N . TYR B 1 48 ? -18.094 5.824 5.699 1 98.38 48 TYR B N 1
ATOM 1325 C CA . TYR B 1 48 ? -17.547 4.891 6.676 1 98.38 48 TYR B CA 1
ATOM 1326 C C . TYR B 1 48 ? -16.016 4.93 6.66 1 98.38 48 TYR B C 1
ATOM 1328 O O . TYR B 1 48 ? -15.375 4.895 7.715 1 98.38 48 TYR B O 1
ATOM 1336 N N . ALA B 1 49 ? -15.383 5.008 5.473 1 98.69 49 ALA B N 1
ATOM 1337 C CA . ALA B 1 49 ? -13.93 5.094 5.348 1 98.69 49 ALA B CA 1
ATOM 1338 C C . ALA B 1 49 ? -13.391 6.348 6.035 1 98.69 49 ALA B C 1
ATOM 1340 O O . ALA B 1 49 ? -12.406 6.285 6.766 1 98.69 49 ALA B O 1
ATOM 1341 N N . ALA B 1 50 ? -14.07 7.445 5.848 1 98.31 50 ALA B N 1
ATOM 1342 C CA . ALA B 1 50 ? -13.648 8.719 6.426 1 98.31 50 ALA B CA 1
ATOM 1343 C C . ALA B 1 50 ? -13.719 8.68 7.949 1 98.31 50 ALA B C 1
ATOM 1345 O O . ALA B 1 50 ? -12.758 9.039 8.625 1 98.31 50 ALA B O 1
ATOM 1346 N N . VAL B 1 51 ? -14.812 8.227 8.422 1 97.94 51 VAL B N 1
ATOM 1347 C CA . VAL B 1 51 ? -15.031 8.195 9.867 1 97.94 51 VAL B CA 1
ATOM 1348 C C . VAL B 1 51 ? -14.047 7.23 10.516 1 97.94 51 VAL B C 1
ATOM 1350 O O . VAL B 1 51 ? -13.453 7.539 11.555 1 97.94 51 VAL B O 1
ATOM 1353 N N . THR B 1 52 ? -13.898 6.07 9.922 1 98.56 52 THR B N 1
ATOM 1354 C CA . THR B 1 52 ? -12.992 5.059 10.461 1 98.56 52 THR B CA 1
ATOM 1355 C C . THR B 1 52 ? -11.555 5.555 10.445 1 98.56 52 THR B C 1
ATOM 1357 O O . THR B 1 52 ? -10.797 5.312 11.391 1 98.56 52 THR B O 1
ATOM 1360 N N . ALA B 1 53 ? -11.156 6.23 9.383 1 98.75 53 ALA B N 1
ATOM 1361 C CA . ALA B 1 53 ? -9.805 6.777 9.281 1 98.75 53 ALA B CA 1
ATOM 1362 C C . ALA B 1 53 ? -9.562 7.832 10.359 1 98.75 53 ALA B C 1
ATOM 1364 O O . ALA B 1 53 ? -8.5 7.852 10.984 1 98.75 53 ALA B O 1
ATOM 1365 N N . GLU B 1 54 ? -10.531 8.688 10.586 1 98.12 54 GLU B N 1
ATOM 1366 C CA . GLU B 1 54 ? -10.406 9.703 11.625 1 98.12 54 GLU B CA 1
ATOM 1367 C C . GLU B 1 54 ? -10.25 9.07 13 1 98.12 54 GLU B C 1
ATOM 1369 O O . GLU B 1 54 ? -9.414 9.5 13.797 1 98.12 54 GLU B O 1
ATOM 1374 N N . GLN B 1 55 ? -11.086 8.094 13.211 1 98.31 55 GLN B N 1
ATOM 1375 C CA . GLN B 1 55 ? -11 7.367 14.469 1 98.31 55 GLN B CA 1
ATOM 1376 C C . GLN B 1 55 ? -9.641 6.703 14.625 1 98.31 55 GLN B C 1
ATOM 1378 O O . GLN B 1 55 ? -9.047 6.734 15.711 1 98.31 55 GLN B O 1
ATOM 1383 N N . ALA B 1 56 ? -9.172 6.082 13.602 1 98.69 56 ALA B N 1
ATOM 1384 C CA . ALA B 1 56 ? -7.895 5.379 13.633 1 98.69 56 ALA B CA 1
ATOM 1385 C C . ALA B 1 56 ? -6.754 6.328 13.977 1 98.69 56 ALA B C 1
ATOM 1387 O O . ALA B 1 56 ? -5.871 5.984 14.766 1 98.69 56 ALA B O 1
ATOM 1388 N N . LEU B 1 57 ? -6.773 7.516 13.383 1 97.81 57 LEU B N 1
ATOM 1389 C CA . LEU B 1 57 ? -5.715 8.492 13.602 1 97.81 57 LEU B CA 1
ATOM 1390 C C . LEU B 1 57 ? -5.738 9 15.039 1 97.81 57 LEU B C 1
ATOM 1392 O O . LEU B 1 57 ? -4.691 9.312 15.609 1 97.81 57 LEU B O 1
ATOM 1396 N N . LYS B 1 58 ? -6.93 9.055 15.625 1 96.25 58 LYS B N 1
ATOM 1397 C CA . LYS B 1 58 ? -7.086 9.547 16.984 1 96.25 58 LYS B CA 1
ATOM 1398 C C . LYS B 1 58 ? -6.668 8.492 18.016 1 96.25 58 LYS B C 1
ATOM 1400 O O . LYS B 1 58 ? -6.141 8.82 19.078 1 96.25 58 LYS B O 1
ATOM 1405 N N . GLN B 1 59 ? -6.777 7.285 17.625 1 97.94 59 GLN B N 1
ATOM 1406 C CA . GLN B 1 59 ? -6.684 6.219 18.609 1 97.94 59 GLN B CA 1
ATOM 1407 C C . GLN B 1 59 ? -5.348 5.484 18.5 1 97.94 59 GLN B C 1
ATOM 1409 O O . GLN B 1 59 ? -4.984 4.715 19.391 1 97.94 59 GLN B O 1
ATOM 1414 N N . ASN B 1 60 ? -4.609 5.641 17.438 1 97.94 60 ASN B N 1
ATOM 1415 C CA . ASN B 1 60 ? -3.402 4.855 17.219 1 97.94 60 ASN B CA 1
ATOM 1416 C C . ASN B 1 60 ? -2.189 5.75 16.969 1 97.94 60 ASN B C 1
ATOM 1418 O O . ASN B 1 60 ? -2.309 6.812 16.359 1 97.94 60 ASN B O 1
ATOM 1422 N N . ALA B 1 61 ? -1.026 5.215 17.328 1 96.31 61 ALA B N 1
ATOM 1423 C CA . ALA B 1 61 ? 0.181 6.035 17.312 1 96.31 61 ALA B CA 1
ATOM 1424 C C . ALA B 1 61 ? 1.004 5.766 16.047 1 96.31 61 ALA B C 1
ATOM 1426 O O . ALA B 1 61 ? 1.777 6.621 15.609 1 96.31 61 ALA B O 1
ATOM 1427 N N . THR B 1 62 ? 0.96 4.594 15.539 1 97.62 62 THR B N 1
ATOM 1428 C CA . THR B 1 62 ? 1.798 4.266 14.391 1 97.62 62 THR B CA 1
ATOM 1429 C C . THR B 1 62 ? 0.954 4.121 13.125 1 97.62 62 THR B C 1
ATOM 1431 O O . THR B 1 62 ? -0.225 3.766 13.195 1 97.62 62 THR B O 1
ATOM 1434 N N . ARG B 1 63 ? 1.563 4.367 12.031 1 97.94 63 ARG B N 1
ATOM 1435 C CA . ARG B 1 63 ? 0.893 4.223 10.742 1 97.94 63 ARG B CA 1
ATOM 1436 C C . ARG B 1 63 ? 0.409 2.793 10.531 1 97.94 63 ARG B C 1
ATOM 1438 O O . ARG B 1 63 ? -0.68 2.572 10 1 97.94 63 ARG B O 1
ATOM 1445 N N . LYS B 1 64 ? 1.164 1.9 10.977 1 98.06 64 LYS B N 1
ATOM 1446 C CA . LYS B 1 64 ? 0.775 0.497 10.875 1 98.06 64 LYS B CA 1
ATOM 1447 C C . LYS B 1 64 ? -0.505 0.222 11.656 1 98.06 64 LYS B C 1
ATOM 1449 O O . LYS B 1 64 ? -1.409 -0.455 11.164 1 98.06 64 LYS B O 1
ATOM 1454 N N . ASP B 1 65 ? -0.606 0.692 12.805 1 98.62 65 ASP B N 1
ATOM 1455 C CA . ASP B 1 65 ? -1.785 0.467 13.633 1 98.62 65 ASP B CA 1
ATOM 1456 C C . ASP B 1 65 ? -3.004 1.191 13.07 1 98.62 65 ASP B C 1
ATOM 1458 O O . ASP B 1 65 ? -4.129 0.695 13.164 1 98.62 65 ASP B O 1
ATOM 1462 N N . VAL B 1 66 ? -2.748 2.322 12.531 1 98.81 66 VAL B N 1
ATOM 1463 C CA . VAL B 1 66 ? -3.822 3.055 11.875 1 98.81 66 VAL B CA 1
ATOM 1464 C C . VAL B 1 66 ? -4.359 2.238 10.695 1 98.81 66 VAL B C 1
ATOM 1466 O O . VAL B 1 66 ? -5.57 2.029 10.586 1 98.81 66 VAL B O 1
ATOM 1469 N N . ALA B 1 67 ? -3.463 1.765 9.891 1 98.94 67 ALA B N 1
ATOM 1470 C CA . ALA B 1 67 ? -3.854 0.938 8.75 1 98.94 67 ALA B CA 1
ATOM 1471 C C . ALA B 1 67 ? -4.59 -0.318 9.211 1 98.94 67 ALA B C 1
ATOM 1473 O O . ALA B 1 67 ? -5.59 -0.712 8.609 1 98.94 67 ALA B O 1
ATOM 1474 N N . ALA B 1 68 ? -4.121 -0.88 10.297 1 98.88 68 ALA B N 1
ATOM 1475 C CA . ALA B 1 68 ? -4.734 -2.096 10.828 1 98.88 68 ALA B CA 1
ATOM 1476 C C . ALA B 1 68 ? -6.168 -1.835 11.281 1 98.88 68 ALA B C 1
ATOM 1478 O O . ALA B 1 68 ? -7.066 -2.631 11 1 98.88 68 ALA B O 1
ATOM 1479 N N . PHE B 1 69 ? -6.324 -0.783 11.906 1 98.88 69 PHE B N 1
ATOM 1480 C CA . PHE B 1 69 ? -7.641 -0.43 12.422 1 98.88 69 PHE B CA 1
ATOM 1481 C C . PHE B 1 69 ? -8.648 -0.289 11.289 1 98.88 69 PHE B C 1
ATOM 1483 O O . PHE B 1 69 ? -9.727 -0.885 11.336 1 98.88 69 PHE B O 1
ATOM 1490 N N . VAL B 1 70 ? -8.25 0.452 10.273 1 98.88 70 VAL B N 1
ATOM 1491 C CA . VAL B 1 70 ? -9.141 0.693 9.141 1 98.88 70 VAL B CA 1
ATOM 1492 C C . VAL B 1 70 ? -9.422 -0.621 8.414 1 98.88 70 VAL B C 1
ATOM 1494 O O . VAL B 1 70 ? -10.578 -0.944 8.133 1 98.88 70 VAL B O 1
ATOM 1497 N N . LYS B 1 71 ? -8.391 -1.301 8.133 1 98.62 71 LYS B N 1
ATOM 1498 C CA . LYS B 1 71 ? -8.516 -2.564 7.41 1 98.62 71 LYS B CA 1
ATOM 1499 C C . LYS B 1 71 ? -9.445 -3.527 8.148 1 98.62 71 LYS B C 1
ATOM 1501 O O . LYS B 1 71 ? -10.32 -4.145 7.543 1 98.62 71 LYS B O 1
ATOM 1506 N N . LYS B 1 72 ? -9.305 -3.715 9.438 1 98.62 72 LYS B N 1
ATOM 1507 C CA . LYS B 1 72 ? -10.086 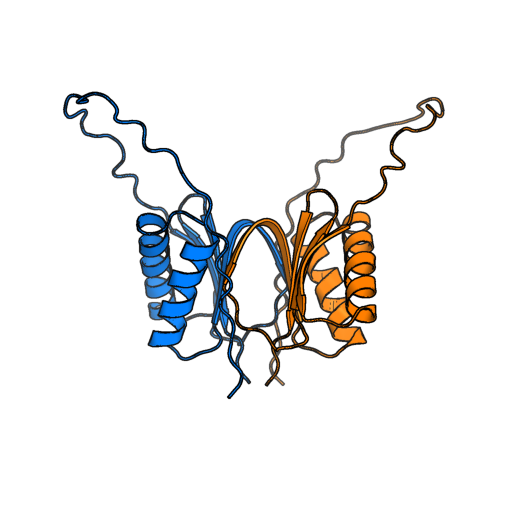-4.652 10.234 1 98.62 72 LYS B CA 1
ATOM 1508 C C . LYS B 1 72 ? -11.555 -4.238 10.289 1 98.62 72 LYS B C 1
ATOM 1510 O O . LYS B 1 72 ? -12.445 -5.086 10.219 1 98.62 72 LYS B O 1
ATOM 1515 N N . ARG B 1 73 ? -11.789 -2.975 10.383 1 98.75 73 ARG B N 1
ATOM 1516 C CA . ARG B 1 73 ? -13.164 -2.486 10.391 1 98.75 73 ARG B CA 1
ATOM 1517 C C . ARG B 1 73 ? -13.859 -2.797 9.07 1 98.75 73 ARG B C 1
ATOM 1519 O O . ARG B 1 73 ? -15.039 -3.166 9.055 1 98.75 73 ARG B O 1
ATOM 1526 N N . PHE B 1 74 ? -13.148 -2.672 8.039 1 98.25 74 PHE B N 1
ATOM 1527 C CA . PHE B 1 74 ? -13.742 -2.953 6.738 1 98.25 74 PHE B CA 1
ATOM 1528 C C . PHE B 1 74 ? -13.914 -4.453 6.535 1 98.25 74 PHE B C 1
ATOM 1530 O O . PHE B 1 74 ? -14.922 -4.898 5.973 1 98.25 74 PHE B O 1
ATOM 1537 N N . ASP B 1 75 ? -12.969 -5.176 6.969 1 97.25 75 ASP B N 1
ATOM 1538 C CA . ASP B 1 75 ? -13.141 -6.621 6.922 1 97.25 75 ASP B CA 1
ATOM 1539 C C . ASP B 1 75 ? -14.391 -7.051 7.688 1 97.25 75 ASP B C 1
ATOM 1541 O O . ASP B 1 75 ? -15.141 -7.918 7.234 1 97.25 75 ASP B O 1
ATOM 1545 N N . GLU B 1 76 ? -14.555 -6.484 8.781 1 98.25 76 GLU B N 1
ATOM 1546 C CA . GLU B 1 76 ? -15.672 -6.844 9.648 1 98.25 76 GLU B CA 1
ATOM 1547 C C . GLU B 1 76 ? -17 -6.457 9.016 1 98.25 76 GLU B C 1
ATOM 1549 O O . GLU B 1 76 ? -17.969 -7.23 9.047 1 98.25 76 GLU B O 1
ATOM 1554 N N . LYS B 1 77 ? -17.031 -5.352 8.461 1 97.75 77 LYS B N 1
ATOM 1555 C CA . LYS B 1 77 ? -18.312 -4.816 7.992 1 97.75 77 LYS B CA 1
ATOM 1556 C C . LYS B 1 77 ? -18.625 -5.324 6.59 1 97.75 77 LYS B C 1
ATOM 1558 O O . LYS B 1 77 ? -19.797 -5.578 6.266 1 97.75 77 LYS B O 1
ATOM 1563 N N . TYR B 1 78 ? -17.625 -5.477 5.75 1 96 78 TYR B N 1
ATOM 1564 C CA . TYR B 1 78 ? -17.922 -5.715 4.34 1 96 78 TYR B CA 1
ATOM 1565 C C . TYR B 1 78 ? -17.344 -7.051 3.885 1 96 78 TYR B C 1
ATOM 1567 O O . TYR B 1 78 ? -17.469 -7.418 2.713 1 96 78 TYR B O 1
ATOM 1575 N N . GLY B 1 79 ? -16.734 -7.805 4.723 1 95 79 GLY B N 1
ATOM 1576 C CA . GLY B 1 79 ? -16.125 -9.078 4.375 1 95 79 GLY B CA 1
ATOM 1577 C C . GLY B 1 79 ? -14.617 -8.992 4.211 1 95 79 GLY B C 1
ATOM 1578 O O . GLY B 1 79 ? -14.055 -7.895 4.117 1 95 79 GLY B O 1
ATOM 1579 N N . PRO B 1 80 ? -13.898 -10.078 4.129 1 94.12 80 PRO B N 1
ATOM 1580 C CA . PRO B 1 80 ? -12.438 -10.117 4.188 1 94.12 80 PRO B CA 1
ATOM 1581 C C . PRO B 1 80 ? -11.781 -9.641 2.891 1 94.12 80 PRO B C 1
ATOM 1583 O O . PRO B 1 80 ? -12.461 -9.5 1.868 1 94.12 80 PRO B O 1
ATOM 1586 N N . LEU B 1 81 ? -10.43 -9.352 2.957 1 95.44 81 LEU B N 1
ATOM 1587 C CA . LEU B 1 81 ? -9.539 -9.078 1.835 1 95.44 81 LEU B CA 1
ATOM 1588 C C . LEU B 1 81 ? -9.523 -7.594 1.5 1 95.44 81 LEU B C 1
ATOM 1590 O O . LEU B 1 81 ? -9.508 -7.215 0.326 1 95.44 81 LEU B O 1
ATOM 1594 N N . TRP B 1 82 ? -9.711 -6.875 2.467 1 97.44 82 TRP B N 1
ATOM 1595 C CA . TRP B 1 82 ? -9.367 -5.461 2.344 1 97.44 82 TRP B CA 1
ATOM 1596 C C . TRP B 1 82 ? -7.887 -5.242 2.648 1 97.44 82 TRP B C 1
ATOM 1598 O O . TRP B 1 82 ? -7.262 -6.047 3.342 1 97.44 82 TRP B O 1
ATOM 1608 N N . HIS B 1 83 ? -7.301 -4.176 2.121 1 98.44 83 HIS B N 1
ATOM 1609 C CA . HIS B 1 83 ? -5.93 -3.727 2.316 1 98.44 83 HIS B CA 1
ATOM 1610 C C . HIS B 1 83 ? -5.871 -2.225 2.572 1 98.44 83 HIS B C 1
ATOM 1612 O O . HIS B 1 83 ? -6.605 -1.455 1.945 1 98.44 83 HIS B O 1
ATOM 1618 N N . CYS B 1 84 ? -5.07 -1.804 3.465 1 98.88 84 CYS B N 1
ATOM 1619 C CA . CYS B 1 84 ? -4.98 -0.382 3.779 1 98.88 84 CYS B CA 1
ATOM 1620 C C . CYS B 1 84 ? -3.525 0.067 3.855 1 98.88 84 CYS B C 1
ATOM 1622 O O . CYS B 1 84 ? -2.703 -0.582 4.504 1 98.88 84 CYS B O 1
ATOM 1624 N N . ILE B 1 85 ? -3.172 1.079 3.16 1 98.88 85 ILE B N 1
ATOM 1625 C CA . ILE B 1 85 ? -1.9 1.791 3.229 1 98.88 85 ILE B CA 1
ATOM 1626 C C . ILE B 1 85 ? -2.129 3.205 3.754 1 98.88 85 ILE B C 1
ATOM 1628 O O . ILE B 1 85 ? -3.059 3.893 3.324 1 98.88 85 ILE B O 1
ATOM 1632 N N . VAL B 1 86 ? -1.341 3.623 4.691 1 98.81 86 VAL B N 1
ATOM 1633 C CA . VAL B 1 86 ? -1.42 4.965 5.262 1 98.81 86 VAL B CA 1
ATOM 1634 C C . VAL B 1 86 ? -0.036 5.609 5.258 1 98.81 86 VAL B C 1
ATOM 1636 O O . VAL B 1 86 ? 0.955 4.969 5.621 1 98.81 86 VAL B O 1
ATOM 1639 N N . GLY B 1 87 ? -0.006 6.855 4.836 1 98.5 87 GLY B N 1
ATOM 1640 C CA . GLY B 1 87 ? 1.286 7.52 4.883 1 98.5 87 GLY B CA 1
ATOM 1641 C C . GLY B 1 87 ? 1.243 8.945 4.367 1 98.5 87 GLY B C 1
ATOM 1642 O O . GLY B 1 87 ? 0.182 9.445 3.984 1 98.5 87 GLY B O 1
ATOM 1643 N N . ARG B 1 88 ? 2.381 9.617 4.383 1 97.62 88 ARG B N 1
ATOM 1644 C CA . ARG B 1 88 ? 2.486 10.992 3.912 1 97.62 88 ARG B CA 1
ATOM 1645 C C . ARG B 1 88 ? 3.213 11.062 2.574 1 97.62 88 ARG B C 1
ATOM 1647 O O . ARG B 1 88 ? 3.148 12.078 1.876 1 97.62 88 ARG B O 1
ATOM 1654 N N . ASP B 1 89 ? 3.908 9.977 2.285 1 97.5 89 ASP B N 1
ATOM 1655 C CA . ASP B 1 89 ? 4.73 9.961 1.079 1 97.5 89 ASP B CA 1
ATOM 1656 C C . ASP B 1 89 ? 4.859 8.555 0.515 1 97.5 89 ASP B C 1
ATOM 1658 O O . ASP B 1 89 ? 5.738 7.793 0.928 1 97.5 89 ASP B O 1
ATOM 1662 N N . PHE B 1 90 ? 4.012 8.258 -0.401 1 98.31 90 PHE B N 1
ATOM 1663 C CA . PHE B 1 90 ? 4.074 6.957 -1.064 1 98.31 90 PHE B CA 1
ATOM 1664 C C . PHE B 1 90 ? 3.336 6.996 -2.396 1 98.31 90 PHE B C 1
ATOM 1666 O O . PHE B 1 90 ? 2.518 7.887 -2.633 1 98.31 90 PHE B O 1
ATOM 1673 N N . GLY B 1 91 ? 3.666 6.098 -3.264 1 98.44 91 GLY B N 1
ATOM 1674 C CA . GLY B 1 91 ? 2.961 5.75 -4.488 1 98.44 91 GLY B CA 1
ATOM 1675 C C . GLY B 1 91 ? 2.604 4.281 -4.574 1 98.44 91 GLY B C 1
ATOM 1676 O O . GLY B 1 91 ? 3.16 3.455 -3.846 1 98.44 91 GLY B O 1
ATOM 1677 N N . SER B 1 92 ? 1.644 4.031 -5.438 1 98.56 92 SER B N 1
ATOM 1678 C CA . SER B 1 92 ? 1.153 2.656 -5.473 1 98.56 92 SER B CA 1
ATOM 1679 C C . SER B 1 92 ? 0.717 2.258 -6.875 1 98.56 92 SER B C 1
ATOM 1681 O O . SER B 1 92 ? 0.387 3.117 -7.695 1 98.56 92 SER B O 1
ATOM 1683 N N . TYR B 1 93 ? 0.841 1.043 -7.109 1 98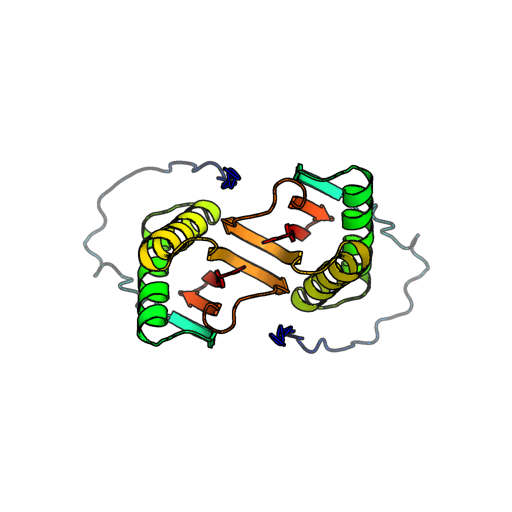.38 93 TYR B N 1
ATOM 1684 C CA . TYR B 1 93 ? 0.201 0.396 -8.25 1 98.38 93 TYR B CA 1
ATOM 1685 C C . TYR B 1 93 ? -0.345 -0.974 -7.867 1 98.38 93 TYR B C 1
ATOM 1687 O O . TYR B 1 93 ? 0.42 -1.881 -7.531 1 98.38 93 TYR B O 1
ATOM 1695 N N . ILE B 1 94 ? -1.722 -1.072 -7.852 1 97.38 94 ILE B N 1
ATOM 1696 C CA . ILE B 1 94 ? -2.377 -2.238 -7.266 1 97.38 94 ILE B CA 1
ATOM 1697 C C . ILE B 1 94 ? -3.484 -2.729 -8.195 1 97.38 94 ILE B C 1
ATOM 1699 O O . ILE B 1 94 ? -3.916 -2 -9.094 1 97.38 94 ILE B O 1
ATOM 1703 N N . THR B 1 95 ? -3.861 -3.959 -8.023 1 93.94 95 THR B N 1
ATOM 1704 C CA . THR B 1 95 ? -5.055 -4.527 -8.633 1 93.94 95 THR B CA 1
ATOM 1705 C C . THR B 1 95 ? -6.191 -4.621 -7.621 1 93.94 95 THR B C 1
ATOM 1707 O O . THR B 1 95 ? -6 -5.121 -6.512 1 93.94 95 THR B O 1
ATOM 1710 N N . HIS B 1 96 ? -7.406 -4.094 -7.938 1 89.62 96 HIS B N 1
ATOM 1711 C CA . HIS B 1 96 ? -8.5 -4.082 -6.969 1 89.62 96 HIS B CA 1
ATOM 1712 C C . HIS B 1 96 ? -9.812 -4.516 -7.609 1 89.62 96 HIS B C 1
ATOM 1714 O O . HIS B 1 96 ? -9.938 -4.508 -8.836 1 89.62 96 HIS B O 1
ATOM 1720 N N . GLN B 1 97 ? -10.711 -4.922 -6.789 1 85.81 97 GLN B N 1
ATOM 1721 C CA . GLN B 1 97 ? -12.094 -5.133 -7.219 1 85.81 97 GLN B CA 1
ATOM 1722 C C . GLN B 1 97 ? -12.742 -3.818 -7.645 1 85.81 97 GLN B C 1
ATOM 1724 O O . GLN B 1 97 ? -12.375 -2.75 -7.152 1 85.81 97 GLN B O 1
ATOM 1729 N N . GLU B 1 98 ? -13.672 -3.834 -8.469 1 85.75 98 GLU B N 1
ATOM 1730 C CA . GLU B 1 98 ? -14.266 -2.646 -9.078 1 85.75 98 GLU B CA 1
ATOM 1731 C C . GLU B 1 98 ? -14.914 -1.756 -8.023 1 85.75 98 GLU B C 1
ATOM 1733 O O . GLU B 1 98 ? -14.789 -0.531 -8.07 1 85.75 98 GLU B O 1
ATOM 1738 N N . GLN B 1 99 ? -15.609 -2.281 -7.027 1 86.38 99 GLN B N 1
ATOM 1739 C CA . GLN B 1 99 ? -16.359 -1.432 -6.109 1 86.38 99 GLN B CA 1
ATOM 1740 C C . GLN B 1 99 ? -15.734 -1.448 -4.715 1 86.38 99 GLN B C 1
ATOM 1742 O O . GLN B 1 99 ? -16.438 -1.297 -3.715 1 86.38 99 GLN B O 1
ATOM 1747 N N . GLY B 1 100 ? -14.492 -1.515 -4.652 1 95 100 GLY B N 1
ATOM 1748 C CA . GLY B 1 100 ? -13.797 -1.593 -3.377 1 95 100 GLY B CA 1
ATOM 1749 C C . GLY B 1 100 ? -12.477 -0.853 -3.367 1 95 100 GLY B C 1
ATOM 1750 O O . GLY B 1 100 ? -11.438 -1.428 -3.033 1 95 100 GLY B O 1
ATOM 1751 N N . PHE B 1 101 ? -12.648 0.463 -3.771 1 97.88 101 PHE B N 1
ATOM 1752 C CA . PHE B 1 101 ? -11.406 1.221 -3.893 1 97.88 101 PHE B CA 1
ATOM 1753 C C . PHE B 1 101 ? -11.625 2.68 -3.51 1 97.88 101 PHE B C 1
ATOM 1755 O O . PHE B 1 101 ? -12.562 3.32 -3.99 1 97.88 101 PHE B O 1
ATOM 1762 N N . ILE B 1 102 ? -10.688 3.219 -2.721 1 98.44 102 ILE B N 1
ATOM 1763 C CA . ILE B 1 102 ? -10.719 4.652 -2.451 1 98.44 102 ILE B CA 1
ATOM 1764 C C . ILE B 1 102 ? -9.32 5.148 -2.092 1 98.44 102 ILE B C 1
ATOM 1766 O O . ILE B 1 102 ? -8.586 4.469 -1.375 1 98.44 102 ILE B O 1
ATOM 1770 N N . VAL B 1 103 ? -8.93 6.277 -2.635 1 98.38 103 VAL B N 1
ATOM 1771 C CA . VAL B 1 103 ? -7.77 7.062 -2.236 1 98.38 103 VAL B CA 1
ATOM 1772 C C . VAL B 1 103 ? -8.219 8.406 -1.668 1 98.38 103 VAL B C 1
ATOM 1774 O O . VAL B 1 103 ? -8.891 9.188 -2.354 1 98.38 103 VAL B O 1
ATOM 1777 N N . PHE B 1 104 ? -7.871 8.68 -0.428 1 98.5 104 PHE B N 1
ATOM 1778 C CA . PHE B 1 104 ? -8.328 9.914 0.205 1 98.5 104 PHE B CA 1
ATOM 1779 C C . PHE B 1 104 ? -7.316 10.406 1.229 1 98.5 104 PHE B C 1
ATOM 1781 O O . PHE B 1 104 ? -6.328 9.727 1.511 1 98.5 104 PHE B O 1
ATOM 1788 N N . ARG B 1 105 ? -7.562 11.625 1.693 1 98.19 105 ARG B N 1
ATOM 1789 C CA . ARG B 1 105 ? -6.688 12.227 2.695 1 98.19 105 ARG B CA 1
ATOM 1790 C C . ARG B 1 105 ? -7.477 12.672 3.92 1 98.19 105 ARG B C 1
ATOM 1792 O O . ARG B 1 105 ? -8.594 13.18 3.791 1 98.19 105 ARG B O 1
ATOM 1799 N N . VAL B 1 106 ? -6.965 12.477 5.02 1 97.75 106 VAL B N 1
ATOM 1800 C CA . VAL B 1 106 ? -7.395 13.078 6.277 1 97.75 106 VAL B CA 1
ATOM 1801 C C . VAL B 1 106 ? -6.297 14 6.809 1 97.75 106 VAL B C 1
ATOM 1803 O O . VAL B 1 106 ? -5.27 13.531 7.309 1 97.75 106 VAL B O 1
ATOM 1806 N N . ASP B 1 107 ? -6.535 15.289 6.637 1 95.69 107 ASP B N 1
ATOM 1807 C CA . ASP B 1 107 ? -5.488 16.281 6.855 1 95.69 107 ASP B CA 1
ATOM 1808 C C . ASP B 1 107 ? -4.246 15.969 6.027 1 95.69 107 ASP B C 1
ATOM 1810 O O . ASP B 1 107 ? -4.285 16.016 4.793 1 95.69 107 ASP B O 1
ATOM 1814 N N . ASP B 1 108 ? -3.16 15.609 6.73 1 95.25 108 ASP B N 1
ATOM 1815 C CA . ASP B 1 108 ? -1.921 15.422 5.98 1 95.25 108 ASP B CA 1
ATOM 1816 C C . ASP B 1 108 ? -1.643 13.938 5.734 1 95.25 108 ASP B C 1
ATOM 1818 O O . ASP B 1 108 ? -0.598 13.586 5.188 1 95.25 108 ASP B O 1
ATOM 1822 N N . TRP B 1 109 ? -2.607 13.125 6.082 1 97.94 109 TRP B N 1
ATOM 1823 C CA . TRP B 1 109 ? -2.418 11.68 5.93 1 97.94 109 TRP B CA 1
ATOM 1824 C C . TRP B 1 109 ? -3.141 11.164 4.688 1 97.94 109 TRP B C 1
ATOM 1826 O O . TRP B 1 109 ? -4.332 11.422 4.508 1 97.94 109 TRP B O 1
ATOM 1836 N N . ALA B 1 110 ? -2.359 10.508 3.857 1 98.38 110 ALA B N 1
ATOM 1837 C CA . ALA B 1 110 ? -2.961 9.828 2.715 1 98.38 110 ALA B CA 1
ATOM 1838 C C . ALA B 1 110 ? -3.367 8.398 3.076 1 98.38 110 ALA B C 1
ATOM 1840 O O . ALA B 1 110 ? -2.643 7.703 3.791 1 98.38 110 ALA B O 1
ATOM 1841 N N . PHE B 1 111 ? -4.555 7.953 2.578 1 98.81 111 PHE B N 1
ATOM 1842 C CA . PHE B 1 111 ? -5.07 6.598 2.732 1 98.81 111 PHE B CA 1
ATOM 1843 C C . PHE B 1 111 ? -5.316 5.957 1.373 1 98.81 111 PHE B C 1
ATOM 1845 O O . PHE B 1 111 ? -5.906 6.574 0.486 1 98.81 111 PHE B O 1
ATOM 1852 N N . LEU B 1 112 ? -4.836 4.785 1.2 1 98.81 112 LEU B N 1
ATOM 1853 C CA . LEU B 1 112 ? -5.25 3.875 0.138 1 98.81 112 LEU B CA 1
ATOM 1854 C C . LEU B 1 112 ? -5.953 2.65 0.715 1 98.81 112 LEU B C 1
ATOM 1856 O O . LEU B 1 112 ? -5.348 1.875 1.46 1 98.81 112 LEU B O 1
ATOM 1860 N N . LEU B 1 113 ? -7.219 2.51 0.445 1 98.75 113 LEU B N 1
ATOM 1861 C CA . LEU B 1 113 ? -8.062 1.40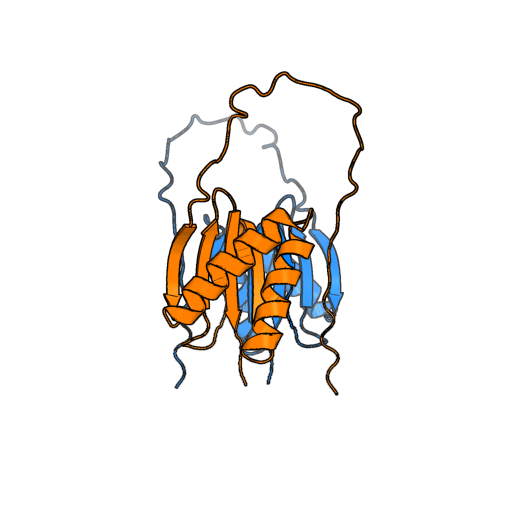7 0.897 1 98.75 113 LEU B CA 1
ATOM 1862 C C . LEU B 1 113 ? -8.711 0.699 -0.286 1 98.75 113 LEU B C 1
ATOM 1864 O O . LEU B 1 113 ? -9.344 1.341 -1.127 1 98.75 113 LEU B O 1
ATOM 1868 N N . PHE B 1 114 ? -8.406 -0.653 -0.322 1 98.19 114 PHE B N 1
ATOM 1869 C CA . PHE B 1 114 ? -8.953 -1.361 -1.472 1 98.19 114 PHE B CA 1
ATOM 1870 C C . PHE B 1 114 ? -9.203 -2.826 -1.136 1 98.19 114 PHE B C 1
ATOM 1872 O O . PHE B 1 114 ? -8.633 -3.355 -0.179 1 98.19 114 PHE B O 1
ATOM 1879 N N . ALA B 1 115 ? -10.094 -3.371 -1.805 1 96.94 115 ALA B N 1
ATOM 1880 C CA . ALA B 1 115 ? -10.414 -4.789 -1.659 1 96.94 115 ALA B CA 1
ATOM 1881 C C . ALA B 1 115 ? -9.914 -5.594 -2.854 1 96.94 115 ALA B C 1
ATOM 1883 O O . ALA B 1 115 ? -9.828 -5.074 -3.969 1 96.94 115 ALA B O 1
ATOM 1884 N N . THR B 1 116 ? -9.492 -6.801 -2.449 1 93.69 116 THR B N 1
ATOM 1885 C CA . THR B 1 116 ? -9.18 -7.758 -3.508 1 93.69 116 THR B CA 1
ATOM 1886 C C . THR B 1 116 ? -10.117 -8.961 -3.438 1 93.69 116 THR B C 1
ATOM 1888 O O . THR B 1 116 ? -10.75 -9.203 -2.408 1 93.69 116 THR B O 1
ATOM 1891 N N . ARG B 1 117 ? -10.812 -9.406 -4.387 1 74.75 117 ARG B N 1
ATOM 1892 C CA . ARG B 1 117 ? -11.742 -10.523 -4.27 1 74.75 117 ARG B CA 1
ATOM 1893 C C . ARG B 1 117 ? -11.492 -11.562 -5.359 1 74.75 117 ARG B C 1
ATOM 1895 O O . ARG B 1 117 ? -11.055 -11.219 -6.461 1 74.75 117 ARG B O 1
ATOM 1902 N N . GLN B 1 118 ? -11.32 -12.867 -4.949 1 56.22 118 GLN B N 1
ATOM 1903 C CA . GLN B 1 118 ? -11.539 -14.023 -5.809 1 56.22 118 GLN B CA 1
ATOM 1904 C C . GLN B 1 118 ? -13.031 -14.211 -6.102 1 56.22 118 GLN B C 1
ATOM 1906 O O . GLN B 1 118 ? -13.875 -13.828 -5.293 1 56.22 118 GLN B O 1
#

Sequence (236 aa):
MNEHRSVSVGSHEHTEGSRPILPIPGPEDREIRVTVKCVRMSEEMISYAAVTAEQALKQNATRKDVAAFVKKRFDEKYGPLWHCIVGRDFGSYITHQEQGFIVFRVDDWAFLLFATRQMNEHRSVSVGSHEHTEGSRPILPIPGPEDREIRVTVKCVRMSEEMISYAAVTAEQALKQNATRKDVAAFVKKRFDEKYGPLWHCIVGRDFGSYITHQEQGFIVFRVDDWAFLLFATRQ

Solvent-accessible surface area (backbone atoms only — not comparable to full-atom values): 13448 Å² total; per-residue (Å²): 136,86,78,66,72,80,69,71,73,84,84,90,83,86,85,81,86,84,78,88,75,69,82,46,80,68,81,74,80,63,76,80,45,76,48,78,77,45,74,36,57,53,72,69,56,49,52,48,51,53,53,40,46,54,49,21,61,73,73,37,91,33,45,16,49,25,12,38,46,40,24,50,52,44,23,68,74,73,43,74,47,35,30,17,37,24,29,74,36,69,21,39,20,51,60,46,37,79,70,29,33,39,32,34,26,55,64,78,36,37,37,41,40,34,24,50,72,113,137,86,79,60,67,73,63,71,73,80,88,92,86,86,86,84,92,98,88,84,75,71,81,47,82,68,83,74,79,64,76,81,45,76,48,78,78,46,75,35,57,54,71,67,56,49,53,50,50,52,52,42,48,53,50,22,59,74,73,36,90,34,46,9,52,24,13,38,47,40,23,50,52,44,23,70,73,74,43,76,46,35,29,17,38,23,30,73,37,68,21,42,25,58,60,54,40,79,71,31,32,39,32,34,27,53,66,77,36,37,38,42,41,34,24,50,74,114

Radius of gyration: 20.03 Å; Cα contacts (8 Å, |Δi|>4): 417; chains: 2; bounding box: 58×52×52 Å

InterPro domains:
  IPR001372 Dynein light chain, type 1/2 [PF01221] (34-114)
  IPR001372 Dynein light chain, type 1/2 [PTHR11886] (33-114)
  IPR001372 Dynein light chain, type 1/2 [SM01375] (29-116)
  IPR037177 Dynein light chain superfamily [G3DSA:3.30.740.10] (26-116)
  IPR037177 Dynein light chain superfamily [SSF54648] (31-116)